Protein AF-A0A955RME9-F1 (afdb_monomer_lite)

Foldseek 3Di:
DDDVVVVCVVVVVVVVVVVVVCCCVVPVVVVVVVVVVPPDPDDDDDDDVPVVVVVVLVVLLVVLVVQLVVLVVVLVVLLVVLVVLLCVLVVVVVVCVVPPDPVVLLCSLVSLLVNLVVLLVSLVSLLVSLVSNLVSLLSNQVSVVVVCVVPVVCVVVDDDHNVPRDQSLDPPDPSLVSNLVSLVSSLVSQLVSCVSVVNDNVVSVVVSVVSSCVSNVCSNVSSVPSD

Structure (mmCIF, N/CA/C/O backbone):
data_AF-A0A955RME9-F1
#
_entry.id   AF-A0A955RME9-F1
#
loop_
_atom_site.group_PDB
_atom_site.id
_atom_site.type_symbol
_atom_site.label_atom_id
_atom_site.label_alt_id
_atom_site.label_comp_id
_atom_site.label_asym_id
_atom_site.label_entity_id
_atom_site.label_seq_id
_atom_site.pdbx_PDB_ins_code
_atom_site.Cartn_x
_atom_site.Cartn_y
_atom_site.Cartn_z
_atom_site.occupancy
_atom_site.B_iso_or_equiv
_atom_site.auth_seq_id
_atom_site.auth_comp_id
_atom_site.auth_asym_id
_atom_site.auth_atom_id
_atom_site.pdbx_PDB_model_num
ATOM 1 N N . MET A 1 1 ? 34.235 -2.262 -26.967 1.00 49.50 1 MET A N 1
ATOM 2 C CA . MET A 1 1 ? 35.044 -2.681 -25.803 1.00 49.50 1 MET A CA 1
ATOM 3 C C . MET A 1 1 ? 34.608 -1.783 -24.658 1.00 49.50 1 MET A C 1
ATOM 5 O O . MET A 1 1 ? 34.748 -0.577 -24.800 1.00 49.50 1 MET A O 1
ATOM 9 N N . ILE A 1 2 ? 33.901 -2.319 -23.658 1.00 42.47 2 ILE A N 1
ATOM 10 C CA . ILE A 1 2 ? 33.306 -1.502 -22.587 1.00 42.47 2 ILE A CA 1
ATOM 11 C C . ILE A 1 2 ? 34.435 -0.979 -21.702 1.00 42.47 2 ILE A C 1
ATOM 13 O O . ILE A 1 2 ? 35.266 -1.774 -21.262 1.00 42.47 2 ILE A O 1
ATOM 17 N N . ASP A 1 3 ? 34.468 0.334 -21.471 1.00 56.72 3 ASP A N 1
ATOM 18 C CA . ASP A 1 3 ? 35.437 0.926 -20.558 1.00 56.72 3 ASP A CA 1
ATOM 19 C C . ASP A 1 3 ? 35.054 0.544 -19.124 1.00 56.72 3 ASP A C 1
ATOM 21 O O . ASP A 1 3 ? 33.931 0.767 -18.657 1.00 56.72 3 ASP A O 1
ATOM 25 N N . ILE A 1 4 ? 35.981 -0.129 -18.452 1.00 71.25 4 ILE A N 1
ATOM 26 C CA . ILE A 1 4 ? 35.770 -0.771 -17.149 1.00 71.25 4 ILE A CA 1
ATOM 27 C C . ILE A 1 4 ? 35.325 0.265 -16.105 1.00 71.25 4 ILE A C 1
ATOM 29 O O . ILE A 1 4 ? 34.512 -0.028 -15.229 1.00 71.25 4 ILE A O 1
ATOM 33 N N . THR A 1 5 ? 35.780 1.506 -16.252 1.00 62.84 5 THR A N 1
ATOM 34 C CA . THR A 1 5 ? 35.399 2.683 -15.460 1.00 62.84 5 THR A CA 1
ATOM 35 C C . THR A 1 5 ? 33.893 2.937 -15.427 1.00 62.84 5 THR A C 1
ATOM 37 O O . THR A 1 5 ? 33.357 3.238 -14.361 1.00 62.84 5 THR A O 1
ATOM 40 N N . THR A 1 6 ? 33.171 2.775 -16.537 1.00 49.78 6 THR A N 1
ATOM 41 C CA . THR A 1 6 ? 31.726 3.067 -16.587 1.00 49.78 6 THR A CA 1
ATOM 42 C C . THR A 1 6 ? 30.902 2.000 -15.862 1.00 49.78 6 THR A C 1
ATOM 44 O O . THR A 1 6 ? 29.968 2.330 -15.130 1.00 49.78 6 THR A O 1
ATOM 47 N N . ILE A 1 7 ? 31.292 0.725 -15.985 1.00 58.25 7 ILE A N 1
ATOM 48 C CA . ILE A 1 7 ? 30.684 -0.383 -15.227 1.00 58.25 7 ILE A CA 1
ATOM 49 C C . ILE A 1 7 ? 30.915 -0.181 -13.722 1.00 58.25 7 ILE A C 1
ATOM 51 O O . ILE A 1 7 ? 29.996 -0.362 -12.922 1.00 58.25 7 ILE A O 1
ATOM 55 N N . VAL A 1 8 ? 32.119 0.249 -13.335 1.00 66.56 8 VAL A N 1
ATOM 56 C CA . VAL A 1 8 ? 32.482 0.485 -11.929 1.00 66.56 8 VAL A CA 1
ATOM 57 C C . VAL A 1 8 ? 31.667 1.624 -11.310 1.00 66.56 8 VAL A C 1
ATOM 59 O O . VAL A 1 8 ? 31.240 1.500 -10.164 1.00 66.56 8 VAL A O 1
ATOM 62 N N . ILE A 1 9 ? 31.380 2.700 -12.050 1.00 62.78 9 ILE A N 1
ATOM 63 C CA . ILE A 1 9 ? 30.583 3.828 -11.534 1.00 62.78 9 ILE A CA 1
ATOM 64 C C . ILE A 1 9 ? 29.122 3.416 -11.311 1.00 62.78 9 ILE A C 1
ATOM 66 O O . ILE A 1 9 ? 28.570 3.686 -10.245 1.00 62.78 9 ILE A O 1
ATOM 70 N N . VAL A 1 10 ? 28.500 2.719 -12.268 1.00 59.44 10 VAL A N 1
ATOM 71 C CA . VAL A 1 10 ? 27.094 2.292 -12.143 1.00 59.44 10 VAL A CA 1
ATOM 72 C C . VAL A 1 10 ? 26.930 1.259 -11.026 1.00 59.44 10 VAL A C 1
ATOM 74 O O . VAL A 1 10 ? 26.049 1.408 -10.176 1.00 59.44 10 VAL A O 1
ATOM 77 N N . LEU A 1 11 ? 27.818 0.261 -10.952 1.00 59.88 11 LEU A N 1
ATOM 78 C CA . LEU A 1 11 ? 27.824 -0.697 -9.843 1.00 59.88 11 LEU A CA 1
ATOM 79 C C . LEU A 1 11 ? 28.123 -0.012 -8.503 1.00 59.88 11 LEU A C 1
ATOM 81 O O . LEU A 1 11 ? 27.529 -0.379 -7.492 1.00 59.88 11 LEU A O 1
ATOM 85 N N . GLY A 1 12 ? 28.973 1.019 -8.490 1.00 65.12 12 GLY A N 1
ATOM 86 C CA . GLY A 1 12 ? 29.270 1.824 -7.306 1.00 65.12 12 GLY A CA 1
ATOM 87 C C . GLY A 1 12 ? 28.054 2.591 -6.779 1.00 65.12 12 GLY A C 1
ATOM 88 O O . GLY A 1 12 ? 27.797 2.583 -5.574 1.00 65.12 12 GLY A O 1
ATOM 89 N N . VAL A 1 13 ? 27.250 3.195 -7.656 1.00 62.91 13 VAL A N 1
ATOM 90 C CA . VAL A 1 13 ? 26.025 3.916 -7.259 1.00 62.91 13 VAL A CA 1
ATOM 91 C C . VAL A 1 13 ? 24.949 2.952 -6.743 1.00 62.91 13 VAL A C 1
ATOM 93 O O . VAL A 1 13 ? 24.311 3.224 -5.722 1.00 62.91 13 VAL A O 1
ATOM 96 N N . PHE A 1 14 ? 24.787 1.783 -7.372 1.00 60.00 14 PHE A N 1
ATOM 97 C CA . PHE A 1 14 ? 23.851 0.759 -6.889 1.00 60.00 14 PHE A CA 1
ATOM 98 C C . PHE A 1 14 ? 24.301 0.125 -5.564 1.00 60.00 14 PHE A C 1
ATOM 100 O O . PHE A 1 14 ? 23.486 -0.040 -4.652 1.00 60.00 14 PHE A O 1
ATOM 107 N N . ALA A 1 15 ? 25.595 -0.171 -5.413 1.00 64.94 15 ALA A N 1
ATOM 108 C CA . ALA A 1 15 ? 26.150 -0.731 -4.183 1.00 64.94 15 ALA A CA 1
ATOM 109 C C . ALA A 1 15 ? 26.060 0.255 -3.010 1.00 64.94 15 ALA A C 1
ATOM 111 O O . ALA A 1 15 ? 25.678 -0.139 -1.909 1.00 64.94 15 ALA A O 1
ATOM 112 N N . THR A 1 16 ? 26.346 1.540 -3.238 1.00 68.12 16 THR A N 1
ATOM 113 C CA . THR A 1 16 ? 26.245 2.576 -2.194 1.00 68.12 16 THR A CA 1
ATOM 114 C C . THR A 1 16 ? 24.796 2.823 -1.780 1.00 68.12 16 THR A C 1
ATOM 116 O O . THR A 1 16 ? 24.510 2.875 -0.585 1.00 68.12 16 THR A O 1
ATOM 119 N N . SER A 1 17 ? 23.858 2.854 -2.731 1.00 60.59 17 SER A N 1
ATOM 120 C CA . SER A 1 17 ? 22.422 2.991 -2.440 1.00 60.59 17 SER A CA 1
ATOM 121 C C . SER A 1 17 ? 21.881 1.791 -1.648 1.00 60.59 17 SER A C 1
ATOM 123 O O . SER A 1 17 ? 21.191 1.966 -0.643 1.00 60.59 17 SER A O 1
ATOM 125 N N . SER A 1 18 ? 22.258 0.565 -2.032 1.00 68.00 18 SER A N 1
ATOM 126 C CA . SER A 1 18 ? 21.871 -0.656 -1.313 1.00 68.00 18 SER A CA 1
ATOM 127 C C . SER A 1 18 ? 22.507 -0.746 0.079 1.00 68.00 18 SER A C 1
ATOM 129 O O . SER A 1 18 ? 21.859 -1.208 1.019 1.00 68.00 18 SER A O 1
ATOM 131 N N . ALA A 1 19 ? 23.755 -0.296 0.238 1.00 71.31 19 ALA A N 1
ATOM 132 C CA . ALA A 1 19 ? 24.446 -0.280 1.525 1.00 71.31 19 ALA A CA 1
ATOM 133 C C . ALA A 1 19 ? 23.830 0.739 2.494 1.00 71.31 19 ALA A C 1
ATOM 135 O O . ALA A 1 19 ? 23.681 0.432 3.674 1.00 71.31 19 ALA A O 1
ATOM 136 N N . ILE A 1 20 ? 23.413 1.912 2.002 1.00 73.81 20 ILE A N 1
ATOM 137 C CA . ILE A 1 20 ? 22.725 2.932 2.808 1.00 73.81 20 ILE A CA 1
ATOM 138 C C . ILE A 1 20 ? 21.362 2.412 3.277 1.00 73.81 20 ILE A C 1
ATOM 140 O O . ILE A 1 20 ? 21.044 2.519 4.460 1.00 73.81 20 ILE A O 1
ATOM 144 N N . ILE A 1 21 ? 20.585 1.782 2.389 1.00 71.62 21 ILE A N 1
ATOM 145 C CA . ILE A 1 21 ? 19.284 1.192 2.744 1.00 71.62 21 ILE A CA 1
ATOM 146 C C . ILE A 1 21 ? 19.461 0.063 3.770 1.00 71.62 21 ILE A C 1
ATOM 148 O O . ILE A 1 21 ? 18.762 0.039 4.784 1.00 71.62 21 ILE A O 1
ATOM 152 N N . TYR A 1 22 ? 20.435 -0.831 3.562 1.00 82.12 22 TYR A N 1
ATOM 153 C CA . TYR A 1 22 ? 20.760 -1.890 4.522 1.00 82.12 22 TYR A CA 1
ATOM 154 C C . TYR A 1 22 ? 21.220 -1.324 5.870 1.00 82.12 22 TYR A C 1
ATOM 156 O O . TYR A 1 22 ? 20.811 -1.823 6.916 1.00 82.12 22 TYR A O 1
ATOM 164 N N . PHE A 1 23 ? 22.033 -0.264 5.866 1.00 85.00 23 PHE A N 1
ATOM 165 C CA . PHE A 1 23 ? 22.517 0.386 7.081 1.00 85.00 23 PHE A CA 1
ATOM 166 C C . PHE A 1 23 ? 21.376 1.028 7.878 1.00 85.00 23 PHE A C 1
ATOM 168 O O . PHE A 1 23 ? 21.270 0.806 9.085 1.00 85.00 23 PHE A O 1
ATOM 175 N N . ILE A 1 24 ? 20.483 1.761 7.205 1.00 73.44 24 ILE A N 1
ATOM 176 C CA . ILE A 1 24 ? 19.302 2.367 7.834 1.00 73.44 24 ILE A CA 1
ATOM 177 C C . ILE A 1 24 ? 18.407 1.277 8.433 1.00 73.44 24 ILE A C 1
ATOM 179 O O . ILE A 1 24 ? 18.027 1.365 9.602 1.00 73.44 24 ILE A O 1
ATOM 183 N N . TRP A 1 25 ? 18.124 0.218 7.671 1.00 77.88 25 TRP A N 1
ATOM 184 C CA . TRP A 1 25 ? 17.245 -0.861 8.118 1.00 77.88 25 TRP A CA 1
ATOM 185 C C . TRP A 1 25 ? 17.842 -1.676 9.272 1.00 77.88 25 TRP A C 1
ATOM 187 O O . TRP A 1 25 ? 17.154 -1.957 10.249 1.00 77.88 25 TRP A O 1
ATOM 197 N N . LYS A 1 26 ? 19.135 -2.014 9.202 1.00 81.88 26 LYS A N 1
ATOM 198 C CA . LYS A 1 26 ? 19.806 -2.855 10.203 1.00 81.88 26 LYS A CA 1
ATOM 199 C C . LYS A 1 26 ? 20.180 -2.113 11.483 1.00 81.88 26 LYS A C 1
ATOM 201 O O . LYS A 1 26 ? 20.169 -2.727 12.545 1.00 81.88 26 LYS A O 1
ATOM 206 N N . TYR A 1 27 ? 20.549 -0.835 11.402 1.00 81.25 27 TYR A N 1
ATOM 207 C CA . TYR A 1 27 ? 21.122 -0.118 12.549 1.00 81.25 27 TYR A CA 1
ATOM 208 C C . TYR A 1 27 ? 20.239 1.011 13.076 1.00 81.25 27 TYR A C 1
ATOM 210 O O . TYR A 1 27 ? 20.230 1.246 14.285 1.00 81.25 27 TYR A O 1
ATOM 218 N N . LEU A 1 28 ? 19.490 1.705 12.215 1.00 72.94 28 LEU A N 1
ATOM 219 C CA . LEU A 1 28 ? 18.692 2.857 12.640 1.00 72.94 28 LEU A CA 1
ATOM 220 C C . LEU A 1 28 ? 17.323 2.426 13.186 1.00 72.94 28 LEU A C 1
ATOM 222 O O . LEU A 1 28 ? 16.931 2.871 14.263 1.00 72.94 28 LEU A O 1
ATOM 226 N N . ILE A 1 29 ? 16.631 1.515 12.491 1.00 71.44 29 ILE A N 1
ATOM 227 C CA . ILE A 1 29 ? 15.281 1.061 12.872 1.00 71.44 29 ILE A CA 1
ATOM 228 C C . ILE A 1 29 ? 15.260 0.337 14.233 1.00 71.44 29 ILE A C 1
ATOM 230 O O . ILE A 1 29 ? 14.461 0.735 15.082 1.00 71.44 29 ILE A O 1
ATOM 234 N N . PRO A 1 30 ? 16.146 -0.637 14.529 1.00 76.25 30 PRO A N 1
ATOM 235 C CA . PRO A 1 30 ? 16.110 -1.332 15.819 1.00 76.25 30 PRO A CA 1
ATOM 236 C C . PRO A 1 30 ? 16.448 -0.406 16.990 1.00 76.25 30 PRO A C 1
ATOM 238 O O . PRO A 1 30 ? 15.905 -0.550 18.083 1.00 76.25 30 PRO A O 1
ATOM 241 N N . LYS A 1 31 ? 17.311 0.593 16.760 1.00 73.81 31 LYS A N 1
ATOM 242 C CA . LYS A 1 31 ? 17.672 1.587 17.775 1.00 73.81 31 LYS A CA 1
ATOM 243 C C . LYS A 1 31 ? 16.496 2.517 18.087 1.00 73.81 31 LYS A C 1
ATOM 245 O O . LYS A 1 31 ? 16.248 2.794 19.257 1.00 73.81 31 LYS A O 1
ATOM 250 N N . LEU A 1 32 ? 15.729 2.925 17.074 1.00 66.81 32 LEU A N 1
ATOM 251 C CA . LEU A 1 32 ? 14.488 3.688 17.259 1.00 66.81 32 LEU A CA 1
ATOM 252 C C . LEU A 1 32 ? 13.400 2.863 17.971 1.00 66.81 32 LEU A C 1
ATOM 254 O O . LEU A 1 32 ? 12.719 3.391 18.850 1.00 66.81 32 LEU A O 1
ATOM 258 N N . GLN A 1 33 ? 13.291 1.565 17.666 1.00 65.44 33 GLN A N 1
ATOM 259 C CA . GLN A 1 33 ? 12.377 0.641 18.353 1.00 65.44 33 GLN A CA 1
ATOM 260 C C . GLN A 1 33 ? 12.764 0.419 19.825 1.00 65.44 33 GLN A C 1
ATOM 262 O O . GLN A 1 33 ? 11.902 0.417 20.698 1.00 65.44 33 GLN A O 1
ATOM 267 N N . SER A 1 34 ? 14.061 0.322 20.134 1.00 66.00 34 SER A N 1
ATOM 268 C CA . SER A 1 34 ? 14.528 0.180 21.523 1.00 66.00 34 SER A CA 1
ATOM 269 C C . SER A 1 34 ? 14.289 1.427 22.387 1.00 66.00 34 SER A C 1
ATOM 271 O O . SER A 1 34 ? 14.107 1.315 23.597 1.00 66.00 34 SER A O 1
ATOM 273 N N . LEU A 1 35 ? 14.252 2.617 21.770 1.00 60.75 35 LEU A N 1
ATOM 274 C CA . LEU A 1 35 ? 13.937 3.880 22.449 1.00 60.75 35 LEU A CA 1
ATOM 275 C C . LEU A 1 35 ? 12.435 4.042 22.716 1.00 60.75 35 LEU A C 1
ATOM 277 O O . LEU A 1 35 ? 12.053 4.760 23.634 1.00 60.75 35 LEU A O 1
ATOM 281 N N . THR A 1 36 ? 11.586 3.370 21.935 1.00 54.56 36 THR A N 1
ATOM 282 C CA . THR A 1 36 ? 10.129 3.350 22.138 1.00 54.56 36 THR A CA 1
ATOM 283 C C . THR A 1 36 ? 9.692 2.248 23.104 1.00 54.56 36 THR A C 1
ATOM 285 O O . THR A 1 36 ? 8.724 2.442 23.830 1.00 54.56 36 THR A O 1
ATOM 288 N N . SER A 1 37 ? 10.431 1.136 23.205 1.00 49.06 37 SER A N 1
ATOM 289 C CA . SER A 1 37 ? 10.122 0.042 24.139 1.00 49.06 37 SER A CA 1
ATOM 290 C C . SER A 1 37 ? 10.616 0.262 25.576 1.00 49.06 37 SER A C 1
ATOM 292 O O . SER A 1 37 ? 10.275 -0.521 26.459 1.00 49.06 37 SER A O 1
ATOM 294 N N . SER A 1 38 ? 11.421 1.297 25.854 1.00 44.53 38 SER A N 1
ATOM 295 C CA . SER A 1 38 ? 11.942 1.555 27.210 1.00 44.53 38 SER A CA 1
ATOM 296 C C . SER A 1 38 ? 10.951 2.278 28.141 1.00 44.53 38 SER A C 1
ATOM 298 O O . SER A 1 38 ? 11.337 2.685 29.236 1.00 44.53 38 SER A O 1
ATOM 300 N N . SER A 1 39 ? 9.694 2.471 27.728 1.00 48.94 39 SER A N 1
ATOM 301 C CA . SER A 1 39 ? 8.654 3.159 28.510 1.00 48.94 39 SER A CA 1
ATOM 302 C C . SER A 1 39 ? 7.643 2.220 29.185 1.00 48.94 39 SER A C 1
ATOM 304 O O . SER A 1 39 ? 6.732 2.695 29.858 1.00 48.94 39 SER A O 1
ATOM 306 N N . THR A 1 40 ? 7.791 0.897 29.061 1.00 46.69 40 THR A N 1
ATOM 307 C CA . THR A 1 40 ? 6.806 -0.077 29.572 1.00 46.69 40 THR A CA 1
ATOM 308 C C . THR A 1 40 ? 7.440 -1.153 30.452 1.00 46.69 40 THR A C 1
ATOM 310 O O . THR A 1 40 ? 7.310 -2.347 30.213 1.00 46.69 40 THR A O 1
ATOM 313 N N . GLU A 1 41 ? 8.092 -0.745 31.542 1.00 43.56 41 GLU A N 1
ATOM 314 C CA . GLU A 1 41 ? 8.354 -1.651 32.668 1.00 43.56 41 GLU A CA 1
ATOM 315 C C . GLU A 1 41 ? 7.356 -1.355 33.803 1.00 43.56 41 GLU A C 1
ATOM 317 O O . GLU A 1 41 ? 7.639 -0.653 34.774 1.00 43.56 41 GLU A O 1
ATOM 322 N N . VAL A 1 42 ? 6.126 -1.859 33.654 1.00 54.12 42 VAL A N 1
ATOM 323 C CA . VAL A 1 42 ? 5.079 -1.751 34.681 1.00 54.12 42 VAL A CA 1
ATOM 324 C C . VAL A 1 42 ? 5.235 -2.908 35.673 1.00 54.12 42 VAL A C 1
ATOM 326 O O . VAL A 1 42 ? 4.887 -4.058 35.405 1.00 54.12 42 VAL A O 1
ATOM 329 N N . LYS A 1 43 ? 5.776 -2.591 36.856 1.00 47.94 43 LYS A N 1
ATOM 330 C CA . LYS A 1 43 ? 5.854 -3.492 38.016 1.00 47.94 43 LYS A CA 1
ATOM 331 C C . LYS A 1 43 ? 4.454 -3.917 38.460 1.00 47.94 43 LYS A C 1
ATOM 333 O O . LYS A 1 43 ? 3.699 -3.137 39.033 1.00 47.94 43 LYS A O 1
ATOM 338 N N . THR A 1 44 ? 4.149 -5.196 38.272 1.00 59.09 44 THR A N 1
ATOM 339 C CA . THR A 1 44 ? 2.890 -5.806 38.707 1.00 59.09 44 THR A CA 1
ATOM 340 C C . THR A 1 44 ? 2.907 -6.028 40.224 1.00 59.09 44 THR A C 1
ATOM 342 O O . THR A 1 44 ? 3.590 -6.927 40.719 1.00 59.09 44 THR A O 1
ATOM 345 N N . LYS A 1 45 ? 2.132 -5.238 40.983 1.00 45.75 45 LYS A N 1
ATOM 346 C CA . LYS A 1 45 ? 1.797 -5.532 42.387 1.00 45.75 45 LYS A CA 1
ATOM 347 C C . LYS A 1 45 ? 0.280 -5.493 42.578 1.00 45.75 45 LYS A C 1
ATOM 349 O O . LYS A 1 45 ? -0.368 -4.461 42.486 1.00 45.75 45 LYS A O 1
ATOM 354 N N . ARG A 1 46 ? -0.259 -6.685 42.820 1.00 53.91 46 ARG A N 1
ATOM 355 C CA . ARG A 1 46 ? -1.666 -7.070 42.961 1.00 53.91 46 ARG A CA 1
ATOM 356 C C . ARG A 1 46 ? -2.353 -6.358 44.146 1.00 53.91 46 ARG A C 1
ATOM 358 O O . ARG A 1 46 ? -2.295 -6.884 45.251 1.00 53.91 46 ARG A O 1
ATOM 365 N N . ILE A 1 47 ? -3.015 -5.212 43.926 1.00 47.56 47 ILE A N 1
ATOM 366 C CA . ILE A 1 47 ? -4.053 -4.620 44.807 1.00 47.56 47 ILE A CA 1
ATOM 367 C C . ILE A 1 47 ? -5.072 -3.851 43.923 1.00 47.56 47 ILE A C 1
ATOM 369 O O . ILE A 1 47 ? -4.642 -3.053 43.100 1.00 47.56 47 ILE A O 1
ATOM 373 N N . LYS A 1 48 ? -6.395 -4.030 44.153 1.00 48.50 48 LYS A N 1
ATOM 374 C CA . LYS A 1 48 ? -7.536 -3.162 43.713 1.00 48.50 48 LYS A CA 1
ATOM 375 C C . LYS A 1 48 ? -8.317 -3.517 42.412 1.00 48.50 48 LYS A C 1
ATOM 377 O O . LYS A 1 48 ? -8.528 -2.690 41.534 1.00 48.50 48 LYS A O 1
ATOM 382 N N . ASN A 1 49 ? -8.880 -4.728 42.368 1.00 56.19 49 ASN A N 1
ATOM 383 C CA . ASN A 1 49 ? -9.558 -5.399 41.233 1.00 56.19 49 ASN A CA 1
ATOM 384 C C . ASN A 1 49 ? -10.607 -4.640 40.362 1.00 56.19 49 ASN A C 1
ATOM 386 O O . ASN A 1 49 ? -10.883 -5.099 39.257 1.00 56.19 49 ASN A O 1
ATOM 390 N N . ILE A 1 50 ? -11.213 -3.524 40.786 1.00 55.75 50 ILE A N 1
ATOM 391 C CA . ILE A 1 50 ? -12.205 -2.783 39.960 1.00 55.75 50 ILE A CA 1
ATOM 392 C C . ILE A 1 50 ? -11.559 -1.593 39.230 1.00 55.75 50 ILE A C 1
ATOM 394 O O . ILE A 1 50 ? -11.870 -1.348 38.066 1.00 55.75 50 ILE A O 1
ATOM 398 N N . ASP A 1 51 ? -10.612 -0.918 39.885 1.00 62.72 51 ASP A N 1
ATOM 399 C CA . ASP A 1 51 ? -9.816 0.183 39.319 1.00 62.72 51 ASP A CA 1
ATOM 400 C C . ASP A 1 51 ? -8.918 -0.350 38.191 1.00 62.72 51 ASP A C 1
ATOM 402 O O . ASP A 1 51 ? -8.896 0.178 37.084 1.00 62.72 51 ASP A O 1
ATOM 406 N N . THR A 1 52 ? -8.315 -1.522 38.424 1.00 74.25 52 THR A N 1
ATOM 407 C CA . THR A 1 52 ? -7.442 -2.204 37.459 1.00 74.25 52 THR A CA 1
ATOM 408 C C . THR A 1 52 ? -8.165 -2.596 36.171 1.00 74.25 52 THR A C 1
ATOM 410 O O . THR A 1 52 ? -7.561 -2.579 35.108 1.00 74.25 52 THR A O 1
ATOM 413 N N . SER A 1 53 ? -9.455 -2.947 36.235 1.00 83.62 53 SER A N 1
ATOM 414 C CA . SER A 1 53 ? -10.209 -3.342 35.035 1.00 83.62 53 SER A CA 1
ATOM 415 C C . SER A 1 53 ? -10.504 -2.140 34.133 1.00 83.62 53 SER A C 1
ATOM 417 O O . SER A 1 53 ? -10.402 -2.241 32.914 1.00 83.62 53 SER A O 1
ATOM 419 N N . ILE A 1 54 ? -10.852 -0.991 34.724 1.00 88.25 54 ILE A N 1
ATOM 420 C CA . ILE A 1 54 ? -11.072 0.258 33.977 1.00 88.25 54 ILE A CA 1
ATOM 421 C C . ILE A 1 54 ? -9.742 0.784 33.436 1.00 88.25 54 ILE A C 1
ATOM 423 O O . ILE A 1 54 ? -9.671 1.205 32.284 1.00 88.25 54 ILE A O 1
ATOM 427 N N . GLU A 1 55 ? -8.687 0.720 34.246 1.00 89.44 55 GLU A N 1
ATOM 428 C CA . GLU A 1 55 ? -7.333 1.081 33.838 1.00 89.44 55 GLU A CA 1
ATOM 429 C C . GLU A 1 55 ? -6.838 0.204 32.681 1.00 89.44 55 GLU A C 1
ATOM 431 O O . GLU A 1 55 ? -6.338 0.735 31.693 1.00 89.44 55 GLU A O 1
ATOM 436 N N . LEU A 1 56 ? -7.070 -1.112 32.734 1.00 90.88 56 LEU A N 1
ATOM 437 C CA . LEU A 1 56 ? -6.743 -2.035 31.647 1.00 90.88 56 LEU A CA 1
ATOM 438 C C . LEU A 1 56 ? -7.491 -1.684 30.355 1.00 90.88 56 LEU A C 1
ATOM 440 O O . LEU A 1 56 ? -6.870 -1.605 29.301 1.00 90.88 56 LEU A O 1
ATOM 444 N N . LEU A 1 57 ? -8.801 -1.422 30.425 1.00 94.06 57 LEU A N 1
ATOM 445 C CA . LEU A 1 57 ? -9.580 -1.008 29.250 1.00 94.06 57 LEU A CA 1
ATOM 446 C C . LEU A 1 57 ? -9.105 0.334 28.684 1.00 94.06 57 LEU A C 1
ATOM 448 O O . LEU A 1 57 ? -9.128 0.534 27.473 1.00 94.06 57 LEU A O 1
ATOM 452 N N . LYS A 1 58 ? -8.663 1.257 29.542 1.00 93.94 58 LYS A N 1
ATOM 453 C CA . LYS A 1 58 ? -8.075 2.527 29.109 1.00 93.94 58 LYS A CA 1
ATOM 454 C C . LYS A 1 58 ? -6.734 2.311 28.402 1.00 93.94 58 LYS A C 1
ATOM 456 O O . LYS A 1 58 ? -6.504 2.931 27.369 1.00 93.94 58 LYS A O 1
ATOM 461 N N . LEU A 1 59 ? -5.875 1.442 28.934 1.00 93.81 59 LEU A N 1
ATOM 462 C CA . LEU A 1 59 ? -4.602 1.083 28.303 1.00 93.81 59 LEU A CA 1
ATOM 463 C C . LEU A 1 59 ? -4.823 0.407 26.946 1.00 93.81 59 LEU A C 1
ATOM 465 O O . LEU A 1 59 ? -4.183 0.791 25.973 1.00 93.81 59 LEU A O 1
ATOM 469 N N . GLU A 1 60 ? -5.774 -0.524 26.861 1.00 95.31 60 GLU A N 1
ATOM 470 C CA . GLU A 1 60 ? -6.144 -1.181 25.602 1.00 95.31 60 GLU A CA 1
ATOM 471 C C . GLU A 1 60 ? -6.689 -0.175 24.578 1.00 95.31 60 GLU A C 1
ATOM 473 O O . GLU A 1 60 ? -6.344 -0.218 23.398 1.00 95.31 60 GLU A O 1
ATOM 478 N N . PHE A 1 61 ? -7.505 0.784 25.030 1.00 96.25 61 PHE A N 1
ATOM 479 C CA . PHE A 1 61 ? -8.012 1.853 24.174 1.00 96.25 61 PHE A CA 1
ATOM 480 C C . PHE A 1 61 ? -6.882 2.727 23.615 1.00 96.25 61 PHE A C 1
ATOM 482 O O . PHE A 1 61 ? -6.877 3.024 22.420 1.00 96.25 61 PHE A O 1
ATOM 489 N N . GLU A 1 62 ? -5.927 3.137 24.455 1.00 95.25 62 GLU A N 1
ATOM 490 C CA . GLU A 1 62 ? -4.771 3.920 24.003 1.00 95.25 62 GLU A CA 1
ATOM 491 C C . GLU A 1 62 ? -3.871 3.109 23.062 1.00 95.25 62 GLU A C 1
ATOM 493 O O . GLU A 1 62 ? -3.475 3.626 22.019 1.00 95.25 62 GLU A O 1
ATOM 498 N N . TYR A 1 63 ? -3.644 1.822 23.341 1.00 96.31 63 TYR A N 1
ATOM 499 C CA . TYR A 1 63 ? -2.894 0.935 22.448 1.00 96.31 63 TYR A CA 1
ATOM 500 C C . TYR A 1 63 ? -3.554 0.803 21.065 1.00 96.31 63 TYR A C 1
ATOM 502 O O . TYR A 1 63 ? -2.895 0.960 20.030 1.00 96.31 63 TYR A O 1
ATOM 510 N N . ALA A 1 64 ? -4.871 0.575 21.020 1.00 96.06 64 ALA A N 1
ATOM 511 C CA . ALA A 1 64 ? -5.621 0.505 19.768 1.00 96.06 64 ALA A CA 1
ATOM 512 C C . ALA A 1 64 ? -5.594 1.850 19.017 1.00 96.06 64 ALA A C 1
ATOM 514 O O . ALA A 1 64 ? -5.423 1.896 17.796 1.00 96.06 64 ALA A O 1
ATOM 515 N N . LYS A 1 65 ? -5.703 2.969 19.738 1.00 96.75 65 LYS A N 1
ATOM 516 C CA . LYS A 1 65 ? -5.596 4.312 19.160 1.00 96.75 65 LYS A CA 1
ATOM 517 C C . LYS A 1 65 ? -4.226 4.549 18.527 1.00 96.75 65 LYS A C 1
ATOM 519 O O . LYS A 1 65 ? -4.180 4.952 17.363 1.00 96.75 65 LYS A O 1
ATOM 524 N N . GLU A 1 66 ? -3.137 4.277 19.241 1.00 96.62 66 GLU A N 1
ATOM 525 C CA . GLU A 1 66 ? -1.771 4.408 18.718 1.00 96.62 66 GLU A CA 1
ATOM 526 C C . GLU A 1 66 ? -1.546 3.515 17.496 1.00 96.62 66 GLU A C 1
ATOM 528 O O . GLU A 1 66 ? -1.091 4.005 16.461 1.00 96.62 66 GLU A O 1
ATOM 533 N N . SER A 1 67 ? -1.981 2.255 17.560 1.00 95.81 67 SER A N 1
ATOM 534 C CA . SER A 1 67 ? -1.905 1.310 16.437 1.00 95.81 67 SER A CA 1
ATOM 535 C C . SER A 1 67 ? -2.649 1.827 15.201 1.00 95.81 67 SER A C 1
ATOM 537 O O . SER A 1 67 ? -2.142 1.754 14.079 1.00 95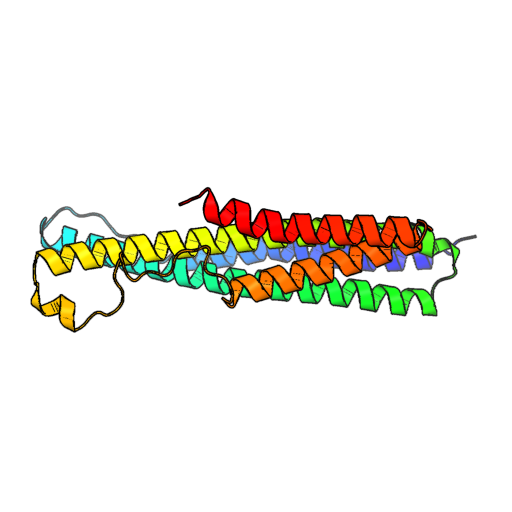.81 67 SER A O 1
ATOM 539 N N . SER A 1 68 ? -3.827 2.435 15.389 1.00 95.31 68 SER A N 1
ATOM 540 C CA . SER A 1 68 ? -4.588 3.031 14.285 1.00 95.31 68 SER A CA 1
ATOM 541 C C . SER A 1 68 ? -3.872 4.240 13.659 1.00 95.31 68 SER A C 1
ATOM 543 O O . SER A 1 68 ? -3.886 4.409 12.436 1.00 95.31 68 SER A O 1
ATOM 545 N N . ILE A 1 69 ? -3.215 5.073 14.475 1.00 95.31 69 ILE A N 1
ATOM 546 C CA . ILE A 1 69 ? -2.437 6.227 14.005 1.00 95.31 69 ILE A CA 1
ATOM 547 C C . ILE A 1 69 ? -1.205 5.747 13.237 1.00 95.31 69 ILE A C 1
ATOM 549 O O . ILE A 1 69 ? -0.938 6.247 12.142 1.00 95.31 69 ILE A O 1
ATOM 553 N N . GLN A 1 70 ? -0.498 4.749 13.766 1.00 95.44 70 GLN A N 1
ATOM 554 C CA . GLN A 1 70 ? 0.674 4.166 13.126 1.00 95.44 70 GLN A CA 1
ATOM 555 C C . GLN A 1 70 ? 0.318 3.549 11.768 1.00 95.44 70 GLN A C 1
ATOM 557 O O . GLN A 1 70 ? 0.934 3.898 10.764 1.00 95.44 70 GLN A O 1
ATOM 562 N N . ALA A 1 71 ? -0.748 2.745 11.687 1.00 93.62 71 ALA A N 1
ATOM 563 C CA . ALA A 1 71 ? -1.202 2.161 10.421 1.00 93.62 71 ALA A CA 1
ATOM 564 C C . ALA A 1 71 ? -1.534 3.231 9.357 1.00 93.62 71 ALA A C 1
ATOM 566 O O . ALA A 1 71 ? -1.297 3.045 8.159 1.00 93.62 71 ALA A O 1
ATOM 567 N N . GLN A 1 72 ? -2.069 4.379 9.786 1.00 92.81 72 GLN A N 1
ATOM 568 C CA . GLN A 1 72 ? -2.345 5.514 8.907 1.00 92.81 72 GLN A CA 1
ATOM 569 C C . GLN A 1 72 ? -1.057 6.199 8.418 1.00 92.81 72 GLN A C 1
ATOM 571 O O . GLN A 1 72 ? -0.967 6.546 7.236 1.00 92.81 72 GLN A O 1
ATOM 576 N N . GLN A 1 73 ? -0.086 6.414 9.310 1.00 95.06 73 GLN A N 1
ATOM 577 C CA . GLN A 1 73 ? 1.210 7.014 8.983 1.00 95.06 73 GLN A CA 1
ATOM 578 C C . GLN A 1 73 ? 2.020 6.108 8.050 1.00 95.06 73 GLN A C 1
ATOM 580 O O . GLN A 1 73 ? 2.502 6.575 7.017 1.00 95.06 73 GLN A O 1
ATOM 585 N N . ASP A 1 74 ? 2.075 4.808 8.340 1.00 95.69 74 ASP A N 1
ATOM 586 C CA . ASP A 1 74 ? 2.755 3.809 7.513 1.00 95.69 74 ASP A CA 1
ATOM 587 C C . ASP A 1 74 ? 2.195 3.790 6.089 1.00 95.69 74 ASP A C 1
ATOM 589 O O . ASP A 1 74 ? 2.952 3.719 5.120 1.00 95.69 74 ASP A O 1
ATOM 593 N N . ARG A 1 75 ? 0.877 3.969 5.924 1.00 92.88 75 ARG A N 1
ATOM 594 C CA . ARG A 1 75 ? 0.264 4.049 4.591 1.00 92.88 75 ARG A CA 1
ATOM 595 C C . ARG A 1 75 ? 0.788 5.236 3.779 1.00 92.88 75 ARG A C 1
ATOM 597 O O . ARG A 1 75 ? 1.055 5.089 2.586 1.00 92.88 75 ARG A O 1
ATOM 604 N N . LEU A 1 76 ? 0.912 6.409 4.402 1.00 92.06 76 LEU A N 1
ATOM 605 C CA . LEU A 1 76 ? 1.456 7.600 3.740 1.00 92.06 76 LEU A CA 1
ATOM 606 C C . LEU A 1 76 ? 2.932 7.401 3.384 1.00 92.06 76 LEU A C 1
ATOM 608 O O . LEU A 1 76 ? 3.345 7.750 2.279 1.00 92.06 76 LEU A O 1
ATOM 612 N N . THR A 1 77 ? 3.700 6.785 4.282 1.00 95.25 77 THR A N 1
ATOM 613 C CA . THR A 1 77 ? 5.110 6.446 4.055 1.00 95.25 77 THR A CA 1
ATOM 614 C C . THR A 1 77 ? 5.276 5.509 2.860 1.00 95.25 77 THR A C 1
ATOM 616 O O . THR A 1 77 ? 6.068 5.798 1.965 1.00 95.25 77 THR A O 1
ATOM 619 N N . ILE A 1 78 ? 4.488 4.433 2.794 1.00 94.00 78 ILE A N 1
ATOM 620 C CA . ILE A 1 78 ? 4.502 3.454 1.696 1.00 94.00 78 ILE A CA 1
ATOM 621 C C . ILE A 1 78 ? 4.152 4.114 0.357 1.00 94.00 78 ILE A C 1
ATOM 623 O O . ILE A 1 78 ? 4.842 3.894 -0.639 1.00 94.00 78 ILE A O 1
ATOM 627 N N . MET A 1 79 ? 3.120 4.964 0.332 1.00 93.81 79 MET A N 1
ATOM 628 C CA . MET A 1 79 ? 2.742 5.719 -0.866 1.00 93.81 79 MET A CA 1
ATOM 629 C C . MET A 1 79 ? 3.879 6.631 -1.341 1.00 93.81 79 MET A C 1
ATOM 631 O O . MET A 1 79 ? 4.252 6.589 -2.512 1.00 93.81 79 MET A O 1
ATOM 635 N N . ASN A 1 80 ? 4.445 7.439 -0.442 1.00 95.31 80 ASN A N 1
ATOM 636 C CA . ASN A 1 80 ? 5.517 8.375 -0.782 1.00 95.31 80 ASN A CA 1
ATOM 637 C C . ASN A 1 80 ? 6.782 7.647 -1.247 1.00 95.31 80 ASN A C 1
ATOM 639 O O . ASN A 1 80 ? 7.426 8.084 -2.199 1.00 95.31 80 ASN A O 1
ATOM 643 N N . PHE A 1 81 ? 7.111 6.517 -0.617 1.00 96.44 81 PHE A N 1
ATOM 644 C CA . PHE A 1 81 ? 8.227 5.676 -1.034 1.00 96.44 81 PHE A CA 1
ATOM 645 C C . PHE A 1 81 ? 8.027 5.145 -2.456 1.00 96.44 81 PHE A C 1
ATOM 647 O O . PHE A 1 81 ? 8.931 5.262 -3.280 1.00 96.44 81 PHE A O 1
ATOM 654 N N . TYR A 1 82 ? 6.838 4.621 -2.775 1.00 95.88 82 TYR A N 1
ATOM 655 C CA . TYR A 1 82 ? 6.542 4.146 -4.127 1.00 95.88 82 TYR A CA 1
ATOM 656 C C . TYR A 1 82 ? 6.612 5.277 -5.164 1.00 95.88 82 TYR A C 1
ATOM 658 O O . TYR A 1 82 ? 7.195 5.091 -6.230 1.00 95.88 82 TYR A O 1
ATOM 666 N N . LEU A 1 83 ? 6.080 6.464 -4.848 1.00 95.19 83 LEU A N 1
ATOM 667 C CA . LEU A 1 83 ? 6.185 7.632 -5.729 1.00 95.19 83 LEU A CA 1
ATOM 668 C C . LEU A 1 83 ? 7.644 8.037 -5.965 1.00 95.19 83 LEU A C 1
ATOM 670 O O . LEU A 1 83 ? 8.018 8.289 -7.106 1.00 95.19 83 LEU A O 1
ATOM 674 N N . GLY A 1 84 ? 8.472 8.050 -4.917 1.00 96.56 84 GLY A N 1
ATOM 675 C CA . GLY A 1 84 ? 9.906 8.319 -5.032 1.00 96.56 84 GLY A CA 1
ATOM 676 C C . GLY A 1 84 ? 10.643 7.271 -5.870 1.00 96.56 84 GLY A C 1
ATOM 677 O O . GLY A 1 84 ? 11.465 7.621 -6.712 1.00 96.56 84 GLY A O 1
ATOM 678 N N . LEU A 1 85 ? 10.316 5.989 -5.693 1.00 96.19 85 LEU A N 1
ATOM 679 C CA . LEU A 1 85 ? 10.869 4.896 -6.495 1.00 96.19 85 LEU A CA 1
ATOM 680 C C . LEU A 1 85 ? 10.490 5.050 -7.977 1.00 96.19 85 LEU A C 1
ATOM 682 O O . LEU A 1 85 ? 11.349 4.958 -8.854 1.00 96.19 85 LEU A O 1
ATOM 686 N N . TYR A 1 86 ? 9.212 5.322 -8.253 1.00 95.88 86 TYR A N 1
ATOM 687 C CA . TYR A 1 86 ? 8.699 5.514 -9.606 1.00 95.88 86 TYR A CA 1
ATOM 688 C C . TYR A 1 86 ? 9.380 6.697 -10.301 1.00 95.88 86 TYR A C 1
ATOM 690 O O . TYR A 1 86 ? 9.848 6.559 -11.433 1.00 95.88 86 TYR A O 1
ATOM 698 N N . THR A 1 87 ? 9.477 7.853 -9.638 1.00 95.00 87 THR A N 1
ATOM 699 C CA . THR A 1 87 ? 10.116 9.042 -10.220 1.00 95.00 87 THR A CA 1
ATOM 700 C C . THR A 1 87 ? 11.616 8.854 -10.406 1.00 95.00 87 THR A C 1
ATOM 702 O O . THR A 1 87 ? 12.134 9.251 -11.446 1.00 95.00 87 THR A O 1
ATOM 705 N N . ALA A 1 88 ? 12.309 8.203 -9.467 1.00 95.06 88 ALA A N 1
ATOM 706 C CA . ALA A 1 88 ? 13.737 7.918 -9.585 1.00 95.06 88 ALA A CA 1
ATOM 707 C C . ALA A 1 88 ? 14.045 7.001 -10.778 1.00 95.06 88 ALA A C 1
ATOM 709 O O . ALA A 1 88 ? 14.964 7.287 -11.543 1.00 95.06 88 ALA A O 1
ATOM 710 N N . ILE A 1 89 ? 13.257 5.938 -10.980 1.00 93.75 89 ILE A N 1
ATOM 711 C CA . ILE A 1 89 ? 13.443 5.019 -12.114 1.00 93.75 89 ILE A CA 1
ATOM 712 C C . ILE A 1 89 ? 13.149 5.725 -13.442 1.00 93.75 89 ILE A C 1
ATOM 714 O O . ILE A 1 89 ? 13.953 5.634 -14.367 1.00 93.75 89 ILE A O 1
ATOM 718 N N . ASN A 1 90 ? 12.048 6.478 -13.535 1.00 88.44 90 ASN A N 1
ATOM 719 C CA . ASN A 1 90 ? 11.709 7.214 -14.759 1.00 88.44 90 ASN A CA 1
ATOM 720 C C . ASN A 1 90 ? 12.716 8.339 -15.062 1.00 88.44 90 ASN A C 1
ATOM 722 O O . ASN A 1 90 ? 13.114 8.519 -16.210 1.00 88.44 90 ASN A O 1
ATOM 726 N N . GLY A 1 91 ? 13.173 9.076 -14.048 1.00 91.19 91 GLY A N 1
ATOM 727 C CA . GLY A 1 91 ? 14.205 10.103 -14.209 1.00 91.19 91 GLY A CA 1
ATOM 728 C C . GLY A 1 91 ? 15.558 9.508 -14.602 1.00 91.19 91 GLY A C 1
ATOM 729 O O . GLY A 1 91 ? 16.213 10.012 -15.513 1.00 91.19 91 GLY A O 1
ATOM 730 N N . GLY A 1 92 ? 15.941 8.393 -13.972 1.00 89.25 92 GLY A N 1
ATOM 731 C CA . GLY A 1 92 ? 17.144 7.637 -14.315 1.00 89.25 92 GLY A CA 1
ATOM 732 C C . GLY A 1 92 ? 17.106 7.107 -15.747 1.00 89.25 92 GLY A C 1
ATOM 733 O O . GLY A 1 92 ? 18.097 7.228 -16.457 1.00 89.25 92 GLY A O 1
ATOM 734 N N . TYR A 1 93 ? 15.955 6.605 -16.200 1.00 88.12 93 TYR A N 1
ATOM 735 C CA . TYR A 1 93 ? 15.739 6.188 -17.587 1.00 88.12 93 TYR A CA 1
ATOM 736 C C . TYR A 1 93 ? 16.027 7.324 -18.577 1.00 88.12 93 TYR A C 1
ATOM 738 O O . TYR A 1 93 ? 16.855 7.159 -19.472 1.00 88.12 93 TYR A O 1
ATOM 746 N N . ILE A 1 94 ? 15.404 8.491 -18.378 1.00 87.12 94 ILE A N 1
ATOM 747 C CA . ILE A 1 94 ? 15.594 9.659 -19.254 1.00 87.12 94 ILE A CA 1
ATOM 748 C C . ILE A 1 94 ? 17.062 10.109 -19.250 1.00 87.12 94 ILE A C 1
ATOM 750 O O . ILE A 1 94 ? 17.616 10.406 -20.305 1.00 87.12 94 ILE A O 1
ATOM 754 N N . GLY A 1 95 ? 17.711 10.130 -18.082 1.00 88.06 95 GLY A N 1
ATOM 755 C CA . GLY A 1 95 ? 19.122 10.506 -17.969 1.00 88.06 95 GLY A CA 1
ATOM 756 C C . GLY A 1 95 ? 20.065 9.518 -18.662 1.00 88.06 95 GLY A C 1
ATOM 757 O O . GLY A 1 95 ? 20.974 9.932 -19.377 1.00 88.06 95 GLY A O 1
ATOM 758 N N . ILE A 1 96 ? 19.832 8.211 -18.502 1.00 86.12 96 ILE A N 1
ATOM 759 C CA . ILE A 1 96 ? 20.638 7.156 -19.138 1.00 86.12 96 ILE A CA 1
ATOM 760 C C . ILE A 1 96 ? 20.550 7.251 -20.663 1.00 86.12 96 ILE A C 1
ATOM 762 O O . ILE A 1 96 ? 21.584 7.150 -21.321 1.00 86.12 96 ILE A O 1
ATOM 766 N N . GLN A 1 97 ? 19.361 7.515 -21.221 1.00 82.88 97 GLN A N 1
ATOM 767 C CA . GLN A 1 97 ? 19.180 7.669 -22.672 1.00 82.88 97 GLN A CA 1
ATOM 768 C C . GLN A 1 97 ? 20.035 8.784 -23.292 1.00 82.88 97 GLN A C 1
ATOM 770 O O . GLN A 1 97 ? 20.341 8.725 -24.478 1.00 82.88 97 GLN A O 1
ATOM 775 N N . GLN A 1 98 ? 20.426 9.794 -22.512 1.00 85.50 98 GLN A N 1
ATOM 776 C CA . GLN A 1 98 ? 21.225 10.917 -23.009 1.00 85.50 98 GLN A CA 1
ATOM 777 C C . GLN A 1 98 ? 22.734 10.648 -22.983 1.00 85.50 98 GLN A C 1
ATOM 779 O O . GLN A 1 98 ? 23.485 11.333 -23.673 1.00 85.50 98 GLN A O 1
ATOM 784 N N . ILE A 1 99 ? 23.188 9.700 -22.158 1.00 86.00 99 ILE A N 1
ATOM 785 C CA . ILE A 1 99 ? 24.608 9.547 -21.804 1.00 86.00 99 ILE A CA 1
ATOM 786 C C . ILE A 1 99 ? 25.163 8.200 -22.275 1.00 86.00 99 ILE A C 1
ATOM 788 O O . ILE A 1 99 ? 26.347 8.097 -22.594 1.00 86.00 99 ILE A O 1
ATOM 792 N N . VAL A 1 100 ? 24.334 7.154 -22.295 1.00 80.56 100 VAL A N 1
ATOM 793 C CA . VAL A 1 100 ? 24.791 5.773 -22.457 1.00 80.56 100 VAL A CA 1
ATOM 794 C C . VAL A 1 100 ? 24.441 5.245 -23.854 1.00 80.56 100 VAL A C 1
ATOM 796 O O . VAL A 1 100 ? 23.307 5.421 -24.298 1.00 80.56 100 VAL A O 1
ATOM 799 N N . PRO A 1 101 ? 25.382 4.582 -24.555 1.00 70.69 101 PRO A N 1
ATOM 800 C CA . PRO A 1 101 ? 25.123 4.004 -25.870 1.00 70.69 101 PRO A CA 1
ATOM 801 C C . PRO A 1 101 ? 24.078 2.871 -25.823 1.00 70.69 101 PRO A C 1
ATOM 803 O O . PRO A 1 101 ? 23.878 2.218 -24.795 1.00 70.69 101 PRO A O 1
ATOM 806 N N . GLU A 1 102 ? 23.414 2.643 -26.963 1.00 71.00 102 GLU A N 1
ATOM 807 C CA . GLU A 1 102 ? 22.182 1.840 -27.104 1.00 71.00 102 GLU A CA 1
ATOM 808 C C . GLU A 1 102 ? 22.264 0.409 -26.544 1.00 71.00 102 GLU A C 1
ATOM 810 O O . GLU A 1 102 ? 21.271 -0.171 -26.117 1.00 71.00 102 GLU A O 1
ATOM 815 N N . ASN A 1 103 ? 23.461 -0.156 -26.475 1.00 67.19 103 ASN A N 1
ATOM 816 C CA . ASN A 1 103 ? 23.740 -1.511 -26.017 1.00 67.19 103 ASN A CA 1
ATOM 817 C C . ASN A 1 103 ? 23.591 -1.735 -24.496 1.00 67.19 103 ASN A C 1
ATOM 819 O O . ASN A 1 103 ? 23.503 -2.881 -24.070 1.00 67.19 103 ASN A O 1
ATOM 823 N N . VAL A 1 104 ? 23.524 -0.689 -23.661 1.00 64.50 104 VAL A N 1
ATOM 824 C CA . VAL A 1 104 ? 23.211 -0.830 -22.214 1.00 64.50 104 VAL A CA 1
ATOM 825 C C . VAL A 1 104 ? 21.697 -0.754 -21.948 1.00 64.50 104 VAL A C 1
ATOM 827 O O . VAL A 1 104 ? 21.231 -1.091 -20.858 1.00 64.50 104 VAL A O 1
ATOM 830 N N . ILE A 1 105 ? 20.903 -0.374 -22.954 1.00 68.06 105 ILE A N 1
ATOM 831 C CA . ILE A 1 105 ? 19.442 -0.233 -22.853 1.00 68.06 105 ILE A CA 1
ATOM 832 C C . ILE A 1 105 ? 18.753 -1.606 -22.720 1.00 68.06 105 ILE A C 1
ATOM 834 O O . ILE A 1 105 ? 17.621 -1.677 -22.251 1.00 68.06 105 ILE A O 1
ATOM 838 N N . GLU A 1 106 ? 19.441 -2.711 -23.026 1.00 75.38 106 GLU A N 1
ATOM 839 C CA . GLU A 1 106 ? 18.866 -4.065 -23.049 1.00 75.38 106 GLU A CA 1
ATOM 840 C C . GLU A 1 106 ? 18.309 -4.545 -21.692 1.00 75.38 106 GLU A C 1
ATOM 842 O O . GLU A 1 106 ? 17.307 -5.256 -21.653 1.00 75.38 106 GLU A O 1
ATOM 847 N N . TYR A 1 107 ? 18.889 -4.116 -20.563 1.00 78.75 107 TYR A N 1
ATOM 848 C CA . TYR A 1 107 ? 18.427 -4.512 -19.216 1.00 78.75 107 TYR A CA 1
ATOM 849 C C . TYR A 1 107 ? 17.419 -3.541 -18.592 1.00 78.75 107 TYR A C 1
ATOM 851 O O . TYR A 1 107 ? 16.802 -3.830 -17.566 1.00 78.75 107 TYR A O 1
ATOM 859 N N . LEU A 1 108 ? 17.235 -2.382 -19.213 1.00 84.06 108 LEU A N 1
ATOM 860 C CA . LEU A 1 108 ? 16.336 -1.334 -18.757 1.00 84.06 108 LEU A CA 1
ATOM 861 C C . LEU A 1 108 ? 14.841 -1.729 -18.767 1.00 84.06 108 LEU A C 1
ATOM 863 O O . LEU A 1 108 ? 14.146 -1.351 -17.828 1.00 84.06 108 LEU A O 1
ATOM 867 N N . PRO A 1 109 ? 14.322 -2.540 -19.715 1.00 89.88 109 PRO A N 1
ATOM 868 C CA . PRO A 1 109 ? 12.958 -3.067 -19.635 1.00 89.88 109 PRO A CA 1
ATOM 869 C C . PRO A 1 109 ? 12.669 -3.821 -18.327 1.00 89.88 109 PRO A C 1
ATOM 871 O O . PRO A 1 109 ? 11.566 -3.740 -17.781 1.00 89.88 109 PRO A O 1
ATOM 874 N N . LEU A 1 110 ? 13.662 -4.552 -17.802 1.00 90.69 110 LEU A N 1
ATOM 875 C CA . LEU A 1 110 ? 13.494 -5.398 -16.621 1.00 90.69 110 LEU A CA 1
ATOM 876 C C . LEU A 1 110 ? 13.210 -4.569 -15.364 1.00 90.69 110 LEU A C 1
ATOM 878 O O . LEU A 1 110 ? 12.407 -4.984 -14.530 1.00 90.69 110 LEU A O 1
ATOM 882 N N . THR A 1 111 ? 13.812 -3.384 -15.233 1.00 92.81 111 THR A N 1
ATOM 883 C CA . THR A 1 111 ? 13.576 -2.511 -14.071 1.00 92.81 111 THR A CA 1
ATOM 884 C C . THR A 1 111 ? 12.133 -2.010 -14.032 1.00 92.81 111 THR A C 1
ATOM 886 O O . THR A 1 111 ? 11.532 -1.971 -12.959 1.00 92.81 111 THR A O 1
ATOM 889 N N . PHE A 1 112 ? 11.534 -1.724 -15.192 1.00 95.06 112 PHE A N 1
ATOM 890 C CA . PHE A 1 112 ? 10.125 -1.347 -15.310 1.00 95.06 112 PHE A CA 1
ATOM 891 C C . PHE A 1 112 ? 9.167 -2.508 -15.014 1.00 95.06 112 PHE A C 1
ATOM 893 O O . PHE A 1 112 ? 8.147 -2.303 -14.351 1.00 95.06 112 PHE A O 1
ATOM 900 N N . LEU A 1 113 ? 9.507 -3.735 -15.427 1.00 94.62 113 LEU A N 1
ATOM 901 C CA . LEU A 1 113 ? 8.734 -4.923 -15.047 1.00 94.62 113 LEU A CA 1
ATOM 902 C C . LEU A 1 113 ? 8.788 -5.173 -13.536 1.00 94.62 113 LEU A C 1
ATOM 904 O O . LEU A 1 113 ? 7.757 -5.435 -12.918 1.00 94.62 113 LEU A O 1
ATOM 908 N N . VAL A 1 114 ? 9.967 -5.036 -12.923 1.00 95.75 114 VAL A N 1
ATOM 909 C CA . VAL A 1 114 ? 10.123 -5.136 -11.465 1.00 95.75 114 VAL A CA 1
ATOM 910 C C . VAL A 1 114 ? 9.335 -4.031 -10.762 1.00 95.75 114 VAL A C 1
ATOM 912 O O . VAL A 1 114 ? 8.649 -4.313 -9.785 1.00 95.75 114 VAL A O 1
ATOM 915 N N . LEU A 1 115 ? 9.359 -2.796 -11.270 1.00 96.38 115 LEU A N 1
ATOM 916 C CA . LEU A 1 115 ? 8.581 -1.683 -10.721 1.00 96.38 115 LEU A CA 1
ATOM 917 C C . LEU A 1 115 ? 7.066 -1.943 -10.781 1.00 96.38 115 LEU A C 1
ATOM 919 O O . LEU A 1 115 ? 6.353 -1.635 -9.823 1.00 96.38 115 LEU A O 1
ATOM 923 N N . SER A 1 116 ? 6.583 -2.555 -11.865 1.00 97.00 116 SER A N 1
ATOM 924 C CA . SER A 1 116 ? 5.190 -3.002 -11.983 1.00 97.00 116 SER A CA 1
ATOM 925 C C . SER A 1 116 ? 4.866 -4.163 -11.035 1.00 97.00 116 SER A C 1
ATOM 927 O O . SER A 1 116 ? 3.814 -4.209 -10.399 1.00 97.00 116 SER A O 1
ATOM 929 N N . PHE A 1 117 ? 5.772 -5.116 -10.850 1.00 96.69 117 PHE A N 1
ATOM 930 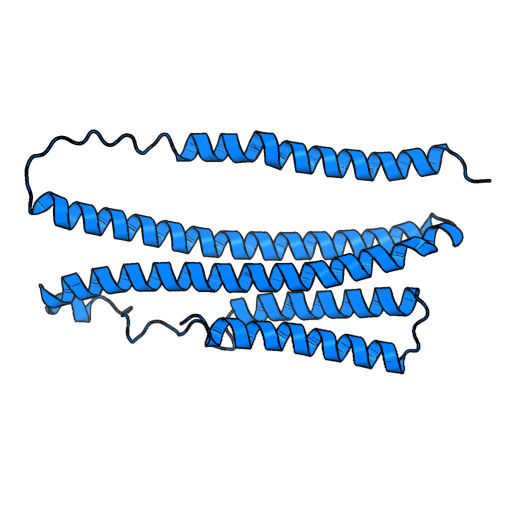C CA . PHE A 1 117 ? 5.546 -6.161 -9.855 1.00 96.69 117 PHE A CA 1
ATOM 931 C C . PHE A 1 117 ? 5.494 -5.581 -8.432 1.00 96.69 117 PHE A C 1
ATOM 933 O O . PHE A 1 117 ? 4.607 -5.915 -7.643 1.00 96.69 117 PHE A O 1
ATOM 940 N N . LEU A 1 118 ? 6.394 -4.643 -8.125 1.00 97.19 118 LEU A N 1
ATOM 941 C CA . LEU A 1 118 ? 6.409 -3.942 -6.849 1.00 97.19 118 LEU A CA 1
ATOM 942 C C . LEU A 1 118 ? 5.097 -3.193 -6.616 1.00 97.19 118 LEU A C 1
ATOM 944 O O . LEU A 1 118 ? 4.529 -3.355 -5.542 1.00 97.19 118 LEU A O 1
ATOM 948 N N . SER A 1 119 ? 4.550 -2.454 -7.588 1.00 97.31 119 SER A N 1
ATOM 949 C CA . SER A 1 119 ? 3.277 -1.739 -7.379 1.00 97.31 119 SER A CA 1
ATOM 950 C C . SER A 1 119 ? 2.144 -2.648 -6.913 1.00 97.31 119 SER A C 1
ATOM 952 O O . SER A 1 119 ? 1.355 -2.244 -6.061 1.00 97.31 119 SER A O 1
ATOM 954 N N . TYR A 1 120 ? 2.100 -3.894 -7.391 1.00 95.94 120 TYR A N 1
ATOM 955 C CA . TYR A 1 120 ? 1.138 -4.874 -6.893 1.00 95.94 120 TYR A CA 1
ATOM 956 C C . TYR A 1 120 ? 1.365 -5.196 -5.407 1.00 95.94 120 TYR A C 1
ATOM 958 O O . TYR A 1 120 ? 0.424 -5.149 -4.617 1.00 95.94 120 TYR A O 1
ATOM 966 N N . ILE A 1 121 ? 2.613 -5.435 -4.991 1.00 96.25 121 ILE A N 1
ATOM 967 C CA . ILE A 1 121 ? 2.970 -5.648 -3.576 1.00 96.25 121 ILE A CA 1
ATOM 968 C C . ILE A 1 121 ? 2.599 -4.428 -2.718 1.00 96.25 121 ILE A C 1
ATOM 970 O O . ILE A 1 121 ? 2.022 -4.590 -1.643 1.00 96.25 121 ILE A O 1
ATOM 974 N N . PHE A 1 122 ? 2.884 -3.214 -3.194 1.00 95.75 122 PHE A N 1
ATOM 975 C CA . PHE A 1 122 ? 2.543 -1.968 -2.498 1.00 95.75 122 PHE A CA 1
ATOM 976 C C . PHE A 1 122 ? 1.027 -1.832 -2.279 1.00 95.75 122 PHE A C 1
ATOM 978 O O . PHE A 1 122 ? 0.593 -1.453 -1.190 1.00 95.75 122 PHE A O 1
ATOM 985 N N . ILE A 1 123 ? 0.208 -2.216 -3.263 1.00 94.38 123 ILE A N 1
ATOM 986 C CA . ILE A 1 123 ? -1.256 -2.265 -3.114 1.00 94.38 123 ILE A CA 1
ATOM 987 C C . ILE A 1 123 ? -1.658 -3.250 -2.010 1.00 94.38 123 ILE A C 1
ATOM 989 O O . ILE A 1 123 ? -2.449 -2.892 -1.135 1.00 94.38 123 ILE A O 1
ATOM 993 N N . LEU A 1 124 ? -1.083 -4.459 -1.991 1.00 92.69 124 LEU A N 1
ATOM 994 C CA . LEU A 1 124 ? -1.368 -5.456 -0.949 1.00 92.69 124 LEU A CA 1
ATOM 995 C C . LEU A 1 124 ? -1.012 -4.951 0.456 1.00 92.69 124 LEU A C 1
ATOM 997 O O . LEU A 1 124 ? -1.767 -5.173 1.404 1.00 92.69 124 LEU A O 1
ATOM 1001 N N . GLN A 1 125 ? 0.109 -4.242 0.597 1.00 94.50 125 GLN A N 1
ATOM 1002 C CA . GLN A 1 125 ? 0.504 -3.639 1.871 1.00 94.50 125 GLN A CA 1
ATOM 1003 C C . GLN A 1 125 ? -0.497 -2.573 2.331 1.00 94.50 125 GLN A C 1
ATOM 1005 O O . GLN A 1 125 ? -0.908 -2.577 3.490 1.00 94.50 125 GLN A O 1
ATOM 1010 N N . ILE A 1 126 ? -0.950 -1.701 1.426 1.00 92.56 126 ILE A N 1
ATOM 1011 C CA . ILE A 1 126 ? -1.943 -0.664 1.745 1.00 92.56 126 ILE A CA 1
ATOM 1012 C C . ILE A 1 126 ? -3.276 -1.277 2.185 1.00 92.56 126 ILE A C 1
ATOM 1014 O O . ILE A 1 126 ? -3.897 -0.775 3.125 1.00 92.56 126 ILE A O 1
ATOM 1018 N N . ILE A 1 127 ? -3.705 -2.366 1.541 1.00 90.81 127 ILE A N 1
ATOM 1019 C CA . ILE A 1 127 ? -4.913 -3.106 1.931 1.00 90.81 127 ILE A CA 1
ATOM 1020 C C . ILE A 1 127 ? -4.764 -3.655 3.352 1.00 90.81 127 ILE A C 1
ATOM 1022 O O . ILE A 1 127 ? -5.640 -3.426 4.186 1.00 90.81 127 ILE A O 1
ATOM 1026 N N . ARG A 1 128 ? -3.640 -4.314 3.660 1.00 91.25 128 ARG A N 1
ATOM 1027 C CA . ARG A 1 128 ? -3.382 -4.849 5.008 1.00 91.25 128 ARG A CA 1
ATOM 1028 C C . ARG A 1 128 ? -3.345 -3.758 6.075 1.00 91.25 128 ARG A C 1
ATOM 1030 O O . ARG A 1 128 ? -3.924 -3.932 7.140 1.00 91.25 128 ARG A O 1
ATOM 1037 N N . LEU A 1 129 ? -2.746 -2.605 5.781 1.00 92.88 129 LEU A N 1
ATOM 1038 C CA . LEU A 1 129 ? -2.757 -1.463 6.701 1.00 92.88 129 LEU A CA 1
ATOM 1039 C C . LEU A 1 129 ? -4.168 -0.907 6.925 1.00 92.88 129 LEU A C 1
ATOM 1041 O O . LEU A 1 129 ? -4.492 -0.454 8.022 1.00 92.88 129 LEU A O 1
ATOM 1045 N N . ARG A 1 130 ? -5.038 -0.955 5.908 1.00 92.25 130 ARG A N 1
ATOM 1046 C CA . ARG A 1 130 ? -6.449 -0.580 6.065 1.00 92.25 130 ARG A CA 1
ATOM 1047 C C . ARG A 1 130 ? -7.203 -1.568 6.957 1.00 92.25 130 ARG A C 1
ATOM 1049 O O . ARG A 1 130 ? -8.023 -1.121 7.756 1.00 92.25 130 ARG A O 1
ATOM 1056 N N . GLN A 1 131 ? -6.928 -2.862 6.830 1.00 91.50 131 GLN A N 1
ATOM 1057 C CA . GLN A 1 131 ? -7.500 -3.891 7.703 1.00 91.50 131 GLN A CA 1
ATOM 1058 C C . GLN A 1 131 ? -7.049 -3.680 9.154 1.00 91.50 131 GLN A C 1
ATOM 1060 O O . GLN A 1 131 ? -7.901 -3.504 10.018 1.00 91.50 131 GLN A O 1
ATOM 1065 N N . ALA A 1 132 ? -5.742 -3.522 9.391 1.00 92.50 132 ALA A N 1
ATOM 1066 C CA . ALA A 1 132 ? -5.194 -3.250 10.723 1.00 92.50 132 ALA A CA 1
ATOM 1067 C C . ALA A 1 132 ? -5.800 -1.986 11.362 1.00 92.50 132 ALA A C 1
ATOM 1069 O O . ALA A 1 132 ? -6.226 -2.001 12.514 1.00 92.50 132 ALA A O 1
ATOM 1070 N N . TRP A 1 133 ? -5.933 -0.898 10.592 1.00 94.44 133 TRP A N 1
ATOM 1071 C CA . TRP A 1 133 ? -6.616 0.311 11.063 1.00 94.44 133 TRP A CA 1
ATOM 1072 C C . TRP A 1 133 ? -8.073 0.041 11.468 1.00 94.44 133 TRP A C 1
ATOM 1074 O O . TRP A 1 133 ? -8.544 0.566 12.479 1.00 94.44 133 TRP A O 1
ATOM 1084 N N . HIS A 1 134 ? -8.800 -0.748 10.671 1.00 93.38 134 HIS A N 1
ATOM 1085 C CA . HIS A 1 134 ? -10.206 -1.059 10.925 1.00 93.38 134 HIS A CA 1
ATOM 1086 C C . HIS A 1 134 ? -10.370 -1.929 12.177 1.00 93.38 134 HIS A C 1
ATOM 1088 O O . HIS A 1 134 ? -11.246 -1.652 12.993 1.00 93.38 134 HIS A O 1
ATOM 1094 N N . GLU A 1 135 ? -9.503 -2.924 12.364 1.00 93.81 135 GLU A N 1
ATOM 1095 C CA . GLU A 1 135 ? -9.461 -3.763 13.566 1.00 93.81 135 GLU A CA 1
ATOM 1096 C C . GLU A 1 135 ? -9.234 -2.921 14.826 1.00 93.81 135 GLU A C 1
ATOM 1098 O O . GLU A 1 135 ? -10.013 -3.010 15.776 1.00 93.81 135 GLU A O 1
ATOM 1103 N N . SER A 1 136 ? -8.251 -2.015 14.811 1.00 95.44 136 SER A N 1
ATOM 1104 C CA . SER A 1 136 ? -8.022 -1.094 15.930 1.00 95.44 136 SER A CA 1
ATOM 1105 C C . SER A 1 136 ? -9.232 -0.191 16.202 1.00 95.44 136 SER A C 1
ATOM 1107 O O . SER A 1 136 ? -9.612 0.025 17.355 1.00 95.44 136 SER A O 1
ATOM 1109 N N . ALA A 1 137 ? -9.880 0.322 15.150 1.00 95.38 137 ALA A N 1
ATOM 1110 C CA . ALA A 1 137 ? -11.087 1.134 15.290 1.00 95.38 137 ALA A CA 1
ATOM 1111 C C . ALA A 1 137 ? -12.265 0.346 15.884 1.00 95.38 137 ALA A C 1
ATOM 1113 O O . ALA A 1 137 ? -13.031 0.887 16.687 1.00 95.38 137 ALA A O 1
ATOM 1114 N N . MET A 1 138 ? -12.386 -0.933 15.530 1.00 95.31 138 MET A N 1
ATOM 1115 C CA . MET A 1 138 ? -13.388 -1.835 16.086 1.00 95.31 138 MET A CA 1
ATOM 1116 C C . MET A 1 138 ? -13.149 -2.086 17.578 1.00 95.31 138 MET A C 1
ATOM 1118 O O . MET A 1 138 ? -14.092 -1.937 18.352 1.00 95.31 138 MET A O 1
ATOM 1122 N N . VAL A 1 139 ? -11.910 -2.372 17.999 1.00 96.12 139 VAL A N 1
ATOM 1123 C CA . VAL A 1 139 ? -11.552 -2.545 19.424 1.00 96.12 139 VAL A CA 1
ATOM 1124 C C . VAL A 1 139 ? -11.889 -1.287 20.228 1.00 96.12 139 VAL A C 1
ATOM 1126 O O . VAL A 1 139 ? -12.585 -1.363 21.242 1.00 96.12 139 VAL A O 1
ATOM 1129 N N . MET A 1 140 ? -11.497 -0.105 19.735 1.00 96.06 140 MET A N 1
ATOM 1130 C CA . MET A 1 140 ? -11.839 1.168 20.381 1.00 96.06 140 MET A CA 1
ATOM 1131 C C . MET A 1 140 ? -13.354 1.341 20.557 1.00 96.06 140 MET A C 1
ATOM 1133 O O . MET A 1 140 ? -13.807 1.804 21.605 1.00 96.06 140 MET A O 1
ATOM 1137 N N . ASN A 1 141 ? -14.150 0.976 19.549 1.00 95.88 141 ASN A N 1
ATOM 1138 C CA . ASN A 1 141 ? -15.603 1.092 19.631 1.00 95.88 141 ASN A CA 1
ATOM 1139 C C . ASN A 1 141 ? -16.230 0.017 20.534 1.00 95.88 141 ASN A C 1
ATOM 1141 O O . ASN A 1 141 ? -17.151 0.343 21.272 1.00 95.88 141 ASN A O 1
ATOM 1145 N N . GLN A 1 142 ? -15.705 -1.211 20.573 1.00 95.69 142 GLN A N 1
ATOM 1146 C CA . GLN A 1 142 ? -16.142 -2.246 21.523 1.00 95.69 142 GLN A CA 1
ATOM 1147 C C . GLN A 1 142 ? -15.961 -1.806 22.981 1.00 95.69 142 GLN A C 1
ATOM 1149 O O . GLN A 1 142 ? -16.856 -2.011 23.804 1.00 95.69 142 GLN A O 1
ATOM 1154 N N . ILE A 1 143 ? -14.847 -1.136 23.291 1.00 95.00 143 ILE A N 1
ATOM 1155 C CA . ILE A 1 143 ? -14.610 -0.570 24.625 1.00 95.00 143 ILE A CA 1
ATOM 1156 C C . ILE A 1 143 ? -15.628 0.541 24.928 1.00 95.00 143 ILE A C 1
ATOM 1158 O O . ILE A 1 143 ? -16.194 0.563 26.018 1.00 95.00 143 ILE A O 1
ATOM 1162 N N . LYS A 1 144 ? -15.939 1.428 23.973 1.00 94.44 144 LYS A N 1
ATOM 1163 C CA . LYS A 1 144 ? -16.987 2.455 24.164 1.00 94.44 144 LYS A CA 1
ATOM 1164 C C . LYS A 1 144 ? -18.366 1.840 24.408 1.00 94.44 144 LYS A C 1
ATOM 1166 O O . LYS A 1 144 ? -19.053 2.260 25.335 1.00 94.44 144 LYS A O 1
ATOM 1171 N N . GLU A 1 145 ? -18.746 0.819 23.638 1.00 94.44 145 GLU A N 1
ATOM 1172 C CA . GLU A 1 145 ? -20.024 0.110 23.814 1.00 94.44 145 GLU A CA 1
ATOM 1173 C C . GLU A 1 145 ? -20.149 -0.516 25.205 1.00 94.44 145 GLU A C 1
ATOM 1175 O O . GLU A 1 145 ? -21.227 -0.524 25.803 1.00 94.44 145 GLU A O 1
ATOM 1180 N N . TYR A 1 146 ? -19.042 -1.008 25.763 1.00 93.38 146 TYR A N 1
ATOM 1181 C CA . TYR A 1 146 ? -19.016 -1.482 27.142 1.00 93.38 146 TYR A CA 1
ATOM 1182 C C . TYR A 1 146 ? -19.373 -0.374 28.148 1.00 93.38 146 TYR A C 1
ATOM 1184 O O . TYR A 1 146 ? -20.129 -0.627 29.090 1.00 93.38 146 TYR A O 1
ATOM 1192 N N . PHE A 1 147 ? -18.892 0.857 27.942 1.00 91.94 147 PHE A N 1
ATOM 1193 C CA . PHE A 1 147 ? -19.239 2.000 28.793 1.00 91.94 147 PHE A CA 1
ATOM 1194 C C . PHE A 1 147 ? -20.668 2.510 28.558 1.00 91.94 147 PHE A C 1
ATOM 1196 O O . PHE A 1 147 ? -21.346 2.824 29.533 1.00 91.94 147 PHE A O 1
ATOM 1203 N N . PHE A 1 148 ? -21.185 2.490 27.324 1.00 93.12 148 PHE A N 1
ATOM 1204 C CA . PHE A 1 148 ? -22.584 2.860 27.041 1.00 93.12 148 PHE A CA 1
ATOM 1205 C C . PHE A 1 148 ? -23.611 1.948 27.712 1.00 93.12 148 PHE A C 1
ATOM 1207 O O . PHE A 1 148 ? -24.717 2.384 28.020 1.00 93.12 148 PHE A O 1
ATOM 1214 N N . LYS A 1 149 ? -23.263 0.676 27.943 1.00 91.88 149 LYS A N 1
ATOM 1215 C CA . LYS A 1 149 ? -24.112 -0.255 28.703 1.00 91.88 149 LYS A CA 1
ATOM 1216 C C . LYS A 1 149 ? -24.173 0.075 30.196 1.00 91.88 149 LYS A C 1
ATOM 1218 O O . LYS A 1 149 ? -25.082 -0.395 30.871 1.00 91.88 149 LYS A O 1
ATOM 1223 N N . ARG A 1 150 ? -23.199 0.825 30.719 1.00 91.44 150 ARG A N 1
ATOM 1224 C CA . ARG A 1 150 ? -23.134 1.237 32.130 1.00 91.44 150 ARG A CA 1
ATOM 1225 C C . ARG A 1 150 ? -23.753 2.607 32.356 1.00 91.44 150 ARG A C 1
ATOM 1227 O O . ARG A 1 150 ? -24.414 2.800 33.368 1.00 91.44 150 ARG A O 1
ATOM 1234 N N . ASP A 1 151 ? -23.519 3.525 31.428 1.00 92.62 151 ASP A N 1
ATOM 1235 C CA . ASP A 1 151 ? -24.070 4.871 31.459 1.00 92.62 151 ASP A CA 1
ATOM 1236 C C . ASP A 1 151 ? -24.601 5.234 30.073 1.00 92.62 151 ASP A C 1
ATOM 1238 O O . ASP A 1 151 ? -23.853 5.522 29.134 1.00 92.62 151 ASP A O 1
ATOM 1242 N N . GLU A 1 152 ? -25.923 5.187 29.951 1.00 91.75 152 GLU A N 1
ATOM 1243 C CA . GLU A 1 152 ? -26.611 5.442 28.695 1.00 91.75 152 GLU A CA 1
ATOM 1244 C C . GLU A 1 152 ? -26.545 6.920 28.283 1.00 91.75 152 GLU A C 1
ATOM 1246 O O . GLU A 1 152 ? -26.593 7.210 27.088 1.00 91.75 152 GLU A O 1
ATOM 1251 N N . SER A 1 153 ? -26.331 7.843 29.231 1.00 92.88 153 SER A N 1
ATOM 1252 C CA . SER A 1 153 ? -26.219 9.280 28.939 1.00 92.88 153 SER A CA 1
ATOM 1253 C C . SER A 1 153 ? -25.024 9.608 28.037 1.00 92.88 153 SER A C 1
ATOM 1255 O O . SER A 1 153 ? -25.052 10.575 27.279 1.00 92.88 153 SER A O 1
ATOM 1257 N N . LEU A 1 154 ? -23.990 8.757 28.041 1.00 90.69 154 LEU A N 1
ATOM 1258 C CA . LEU A 1 154 ? -22.800 8.911 27.202 1.00 90.69 154 LEU A CA 1
ATOM 1259 C C . LEU A 1 154 ? -23.083 8.721 25.705 1.00 90.69 154 LEU A C 1
ATOM 1261 O O . LEU A 1 154 ? -22.290 9.178 24.875 1.00 90.69 154 LEU A O 1
ATOM 1265 N N . LYS A 1 155 ? -24.190 8.056 25.342 1.00 89.44 155 LYS A N 1
ATOM 1266 C CA . LYS A 1 155 ? -24.531 7.772 23.939 1.00 89.44 155 LYS A CA 1
ATOM 1267 C C . LYS A 1 155 ? -24.754 9.042 23.120 1.00 89.44 155 LYS A C 1
ATOM 1269 O O . LYS A 1 155 ? -24.446 9.030 21.931 1.00 89.44 155 LYS A O 1
ATOM 1274 N N . ASP A 1 156 ? -25.229 10.114 23.749 1.00 88.88 156 ASP A N 1
ATOM 1275 C CA . ASP A 1 156 ? -25.534 11.379 23.070 1.00 88.88 156 ASP A CA 1
ATOM 1276 C C . ASP A 1 156 ? -24.275 12.211 22.780 1.00 88.88 156 ASP A C 1
ATOM 1278 O O . ASP A 1 156 ? -24.267 13.048 21.877 1.00 88.88 156 ASP A O 1
ATOM 1282 N N . PHE A 1 157 ? -23.178 11.955 23.500 1.00 90.38 157 PHE A N 1
ATOM 1283 C CA . PHE A 1 157 ? -21.934 12.721 23.374 1.00 90.38 157 PHE A CA 1
ATOM 1284 C C . PHE A 1 157 ? -20.913 12.089 22.421 1.00 90.38 157 PHE A C 1
ATOM 1286 O O . PHE A 1 157 ? -19.965 12.757 22.004 1.00 90.38 157 PHE A O 1
ATOM 1293 N N . ILE A 1 158 ? -21.070 10.809 22.067 1.00 89.31 158 ILE A N 1
ATOM 1294 C CA . ILE A 1 158 ? -20.082 10.063 21.278 1.00 89.31 158 ILE A CA 1
ATOM 1295 C C . ILE A 1 158 ? -20.696 9.576 19.964 1.00 89.31 158 ILE A C 1
ATOM 1297 O O . ILE A 1 158 ? -21.489 8.641 19.921 1.00 89.31 158 ILE A O 1
ATOM 1301 N N . THR A 1 159 ? -20.247 10.180 18.862 1.00 85.94 159 THR A N 1
ATOM 1302 C CA . THR A 1 159 ? -20.784 9.931 17.513 1.00 85.94 159 THR A CA 1
ATOM 1303 C C . THR A 1 159 ? -20.354 8.593 16.907 1.00 85.94 159 THR A C 1
ATOM 1305 O O . THR A 1 159 ? -21.104 7.993 16.146 1.00 85.94 159 THR A O 1
ATOM 1308 N N . TRP A 1 160 ? -19.131 8.134 17.188 1.00 88.00 160 TRP A N 1
ATOM 1309 C CA . TRP A 1 160 ? -18.555 6.964 16.518 1.00 88.00 160 TRP A CA 1
ATOM 1310 C C . TRP A 1 160 ? -18.838 5.684 17.297 1.00 88.00 160 TRP A C 1
ATOM 1312 O O . TRP A 1 160 ? -18.289 5.488 18.385 1.00 88.00 160 TRP A O 1
ATOM 1322 N N . ARG A 1 161 ? -19.648 4.819 16.691 1.00 89.12 161 ARG A N 1
ATOM 1323 C CA . ARG A 1 161 ? -20.124 3.540 17.220 1.00 89.12 161 ARG A CA 1
ATOM 1324 C C . ARG A 1 161 ? -19.743 2.390 16.288 1.00 89.12 161 ARG A C 1
ATOM 1326 O O . ARG A 1 161 ? -19.220 2.618 15.193 1.00 89.12 161 ARG A O 1
ATOM 1333 N N . ILE A 1 162 ? -19.958 1.151 16.729 1.00 90.38 162 ILE A N 1
ATOM 1334 C CA . ILE A 1 162 ? -19.642 -0.038 15.913 1.00 90.38 162 ILE A CA 1
ATOM 1335 C C . ILE A 1 162 ? -20.488 -0.053 14.633 1.00 90.38 162 ILE A C 1
ATOM 1337 O O . ILE A 1 162 ? -19.962 -0.284 13.550 1.00 90.38 162 ILE A O 1
ATOM 1341 N N . ASP A 1 163 ? -21.777 0.253 14.752 1.00 89.00 163 ASP A N 1
ATOM 1342 C CA . ASP A 1 163 ? -22.749 0.308 13.656 1.00 89.00 163 ASP A CA 1
ATOM 1343 C C . ASP A 1 163 ? -22.513 1.483 12.695 1.00 89.00 163 ASP A C 1
ATOM 1345 O O . ASP A 1 163 ? -22.800 1.376 11.503 1.00 89.00 163 ASP A O 1
ATOM 1349 N N . THR A 1 164 ? -21.943 2.588 13.181 1.00 89.62 164 THR A N 1
ATOM 1350 C CA . THR A 1 164 ? -21.603 3.750 12.343 1.00 89.62 164 THR A CA 1
ATOM 1351 C C . THR A 1 164 ? -20.189 3.683 11.758 1.00 89.62 164 THR A C 1
ATOM 1353 O O . THR A 1 164 ? -19.792 4.591 11.021 1.00 89.62 164 THR A O 1
ATOM 1356 N N . LEU A 1 165 ? -19.385 2.671 12.110 1.00 88.69 165 LEU A N 1
ATOM 1357 C CA . LEU A 1 165 ? -18.017 2.548 11.615 1.00 88.69 165 LEU A CA 1
ATOM 1358 C C . LEU A 1 165 ? -18.056 2.255 10.104 1.00 88.69 165 LEU A C 1
ATOM 1360 O O . LEU A 1 165 ? -18.721 1.314 9.667 1.00 88.69 165 LEU A O 1
ATOM 1364 N N . PRO A 1 166 ? -17.372 3.053 9.262 1.00 86.12 166 PRO A N 1
ATOM 1365 C CA . PRO A 1 166 ? -17.403 2.838 7.829 1.00 86.12 166 PRO A CA 1
ATOM 1366 C C . PRO A 1 166 ? -16.730 1.512 7.499 1.00 86.12 166 PRO A C 1
ATOM 1368 O O . PRO A 1 166 ? -15.558 1.310 7.828 1.00 86.12 166 PRO A O 1
ATOM 1371 N N . LYS A 1 167 ? -17.459 0.663 6.770 1.00 86.19 167 LYS A N 1
ATOM 1372 C CA . LYS A 1 167 ? -16.930 -0.596 6.252 1.00 86.19 167 LYS A CA 1
ATOM 1373 C C . LYS A 1 167 ? -15.590 -0.380 5.533 1.00 86.19 167 LYS A C 1
ATOM 1375 O O . LYS A 1 167 ? -15.413 0.640 4.846 1.00 86.19 167 LYS A O 1
ATOM 1380 N N . PRO A 1 168 ? -14.643 -1.323 5.648 1.00 82.06 168 PRO A N 1
ATOM 1381 C CA . PRO A 1 168 ? -13.311 -1.162 5.075 1.00 82.06 168 PRO A CA 1
ATOM 1382 C C . PRO A 1 168 ? -13.344 -1.073 3.541 1.00 82.06 168 PRO A C 1
ATOM 1384 O O . PRO A 1 168 ? -12.516 -0.364 2.973 1.00 82.06 168 PRO A O 1
ATOM 1387 N N . GLU A 1 169 ? -14.353 -1.676 2.906 1.00 80.62 169 GLU A N 1
ATOM 1388 C CA . GLU A 1 169 ? -14.619 -1.706 1.458 1.00 80.62 169 GLU A CA 1
ATOM 1389 C C . GLU A 1 169 ? -15.157 -0.396 0.848 1.00 80.62 169 GLU A C 1
ATOM 1391 O O . GLU A 1 169 ? -15.412 -0.327 -0.354 1.00 80.62 169 GLU A O 1
ATOM 1396 N N . LYS A 1 170 ? -15.367 0.666 1.643 1.00 82.88 170 LYS A N 1
ATOM 1397 C CA . LYS A 1 170 ? -16.012 1.890 1.145 1.00 82.88 170 LYS A CA 1
ATOM 1398 C C . LYS A 1 170 ? -15.220 2.531 -0.009 1.00 82.88 170 LYS A C 1
ATOM 1400 O O . LYS A 1 170 ? -14.131 3.086 0.180 1.00 82.88 170 LYS A O 1
ATOM 1405 N N . PHE A 1 171 ? -15.830 2.522 -1.196 1.00 74.81 171 PHE A N 1
ATOM 1406 C CA . PHE A 1 171 ? -15.338 3.212 -2.389 1.00 74.81 171 PHE A CA 1
ATOM 1407 C C . PHE A 1 171 ? -15.298 4.734 -2.196 1.00 74.81 171 PHE A C 1
ATOM 1409 O O . PHE A 1 171 ? -16.033 5.296 -1.381 1.00 74.81 171 PHE A O 1
ATOM 1416 N N . LYS A 1 172 ? -14.452 5.413 -2.985 1.00 81.44 172 LYS A N 1
ATOM 1417 C CA . LYS A 1 172 ? -14.238 6.877 -2.941 1.00 81.44 172 LYS A CA 1
ATOM 1418 C C . LYS A 1 172 ? -13.640 7.386 -1.625 1.00 81.44 172 LYS A C 1
ATOM 1420 O O . LYS A 1 172 ? -13.800 8.549 -1.265 1.00 81.44 172 LYS A O 1
ATOM 1425 N N . THR A 1 173 ? -12.938 6.520 -0.904 1.00 87.62 173 THR A N 1
ATOM 1426 C CA . THR A 1 173 ? -12.084 6.932 0.210 1.00 87.62 173 THR A CA 1
ATOM 1427 C C . THR A 1 173 ? -10.698 7.309 -0.303 1.00 87.62 173 THR A C 1
ATOM 1429 O O . THR A 1 173 ? -10.281 6.879 -1.379 1.00 87.62 173 THR A O 1
ATOM 1432 N N . ILE A 1 174 ? -9.950 8.082 0.488 1.00 87.69 174 ILE A N 1
ATOM 1433 C CA . ILE A 1 174 ? -8.551 8.428 0.182 1.00 87.69 174 ILE A CA 1
ATOM 1434 C C . ILE A 1 174 ? -7.727 7.156 -0.088 1.00 87.69 174 ILE A C 1
ATOM 1436 O O . ILE A 1 174 ? -6.919 7.127 -1.007 1.00 87.69 174 ILE A O 1
ATOM 1440 N N . ASN A 1 175 ? -8.005 6.067 0.634 1.00 86.38 175 ASN A N 1
ATOM 1441 C CA . ASN A 1 175 ? -7.295 4.790 0.496 1.00 86.38 175 ASN A CA 1
ATOM 1442 C C . ASN A 1 175 ? -7.498 4.145 -0.873 1.00 86.38 175 ASN A C 1
ATOM 1444 O O . ASN A 1 175 ? -6.558 3.586 -1.443 1.00 86.38 175 ASN A O 1
ATOM 1448 N N . TYR A 1 176 ? -8.724 4.231 -1.391 1.00 89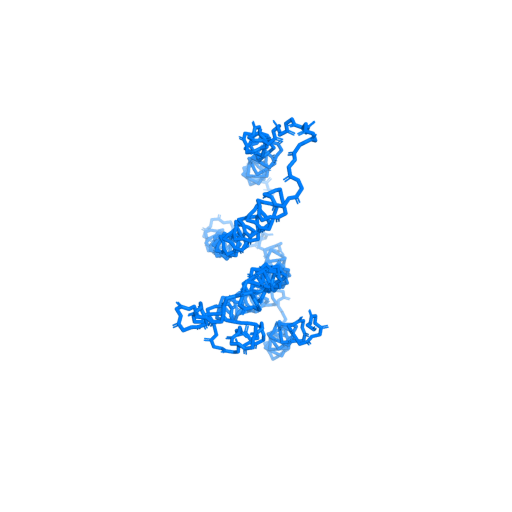.94 176 TYR A N 1
ATOM 1449 C CA . TYR A 1 176 ? -9.037 3.767 -2.733 1.00 89.94 176 TYR A CA 1
ATOM 1450 C C . TYR A 1 176 ? -8.245 4.573 -3.765 1.00 89.94 176 TYR A C 1
ATOM 1452 O O . TYR A 1 176 ? -7.580 3.982 -4.609 1.00 89.94 176 TYR A O 1
ATOM 1460 N N . PHE A 1 177 ? -8.229 5.906 -3.652 1.00 92.25 177 PHE A N 1
ATOM 1461 C CA . PHE A 1 177 ? -7.483 6.762 -4.579 1.00 92.25 177 PHE A CA 1
ATOM 1462 C C . PHE A 1 177 ? -5.970 6.532 -4.525 1.00 92.25 177 PHE A C 1
ATOM 1464 O O . PHE A 1 177 ? -5.332 6.493 -5.573 1.00 92.25 177 PHE A O 1
ATOM 1471 N N . THR A 1 178 ? -5.396 6.313 -3.340 1.00 93.06 178 THR A N 1
ATOM 1472 C CA . THR A 1 178 ? -3.975 5.965 -3.211 1.00 93.06 178 THR A CA 1
ATOM 1473 C C . THR A 1 178 ? -3.654 4.640 -3.904 1.00 93.06 178 THR A C 1
ATOM 1475 O O . THR A 1 178 ? -2.690 4.556 -4.660 1.00 93.06 178 THR A O 1
ATOM 1478 N N . SER A 1 179 ? -4.472 3.608 -3.687 1.00 93.69 179 SER A N 1
ATOM 1479 C CA . SER A 1 179 ? -4.253 2.289 -4.299 1.00 93.69 179 SER A CA 1
ATOM 1480 C C . SER A 1 179 ? -4.455 2.337 -5.815 1.00 93.69 179 SER A C 1
ATOM 1482 O O . SER A 1 179 ? -3.677 1.757 -6.567 1.00 93.69 179 SER A O 1
ATOM 1484 N N . PHE A 1 180 ? -5.461 3.091 -6.267 1.00 95.06 180 PHE A N 1
ATOM 1485 C CA . PHE A 1 180 ? -5.737 3.349 -7.678 1.00 95.06 180 PHE A CA 1
ATOM 1486 C C . PHE A 1 180 ? -4.574 4.071 -8.369 1.00 95.06 180 PHE A C 1
ATOM 1488 O O . PHE A 1 180 ? -4.162 3.668 -9.454 1.00 95.06 180 PHE A O 1
ATOM 1495 N N . LEU A 1 181 ? -3.996 5.088 -7.722 1.00 96.31 181 LEU A N 1
ATOM 1496 C CA . LEU A 1 181 ? -2.822 5.794 -8.234 1.00 96.31 181 LEU A CA 1
ATOM 1497 C C . LEU A 1 181 ? -1.635 4.840 -8.423 1.00 96.31 181 LEU A C 1
ATOM 1499 O O . LEU A 1 181 ? -1.029 4.825 -9.491 1.00 96.31 181 LEU A O 1
ATOM 1503 N N . ILE A 1 182 ? -1.335 4.009 -7.422 1.00 96.69 182 ILE A N 1
ATOM 1504 C CA . ILE A 1 182 ? -0.248 3.021 -7.505 1.00 96.69 182 ILE A CA 1
ATOM 1505 C C . ILE A 1 182 ? -0.525 1.992 -8.608 1.00 96.69 182 ILE A C 1
ATOM 1507 O O . ILE A 1 182 ? 0.388 1.644 -9.353 1.00 96.69 182 ILE A O 1
ATOM 1511 N N . ALA A 1 183 ? -1.776 1.552 -8.770 1.00 96.88 183 ALA A N 1
ATOM 1512 C CA . ALA A 1 183 ? -2.166 0.631 -9.838 1.00 96.88 183 ALA A CA 1
ATOM 1513 C C . ALA A 1 183 ? -1.956 1.238 -11.235 1.00 96.88 183 ALA A C 1
ATOM 1515 O O . ALA A 1 183 ? -1.430 0.566 -12.124 1.00 96.88 183 ALA A O 1
ATOM 1516 N N . ILE A 1 184 ? -2.311 2.514 -11.428 1.00 97.62 184 ILE A N 1
ATOM 1517 C CA . ILE A 1 184 ? -2.067 3.230 -12.689 1.00 97.62 184 ILE A CA 1
ATOM 1518 C C . ILE A 1 184 ? -0.571 3.322 -12.972 1.00 97.62 184 ILE A C 1
ATOM 1520 O O . ILE A 1 184 ? -0.136 2.943 -14.056 1.00 97.62 184 ILE A O 1
ATOM 1524 N N . LEU A 1 185 ? 0.224 3.793 -12.011 1.00 97.75 185 LEU A N 1
ATOM 1525 C CA . LEU A 1 185 ? 1.672 3.945 -12.187 1.00 97.75 185 LEU A CA 1
ATOM 1526 C C . LEU A 1 185 ? 2.359 2.594 -12.444 1.00 97.75 185 LEU A C 1
ATOM 1528 O O . LEU A 1 185 ? 3.243 2.490 -13.296 1.00 97.75 185 LEU A O 1
ATOM 1532 N N . GLY A 1 186 ? 1.892 1.537 -11.782 1.00 97.56 186 GLY A N 1
ATOM 1533 C CA . GLY A 1 186 ? 2.298 0.160 -12.037 1.00 97.56 186 GLY A CA 1
ATOM 1534 C C . GLY A 1 186 ? 1.979 -0.325 -13.447 1.00 97.56 186 GLY A C 1
ATOM 1535 O O . GLY A 1 186 ? 2.811 -0.966 -14.088 1.00 97.56 186 GLY A O 1
ATOM 1536 N N . SER A 1 187 ? 0.791 0.018 -13.945 1.00 97.50 187 SER A N 1
ATOM 1537 C CA . SER A 1 187 ? 0.337 -0.323 -15.299 1.00 97.50 187 SER A CA 1
ATOM 1538 C C . SER A 1 187 ? 1.127 0.443 -16.362 1.00 97.50 187 SER A C 1
ATOM 1540 O O . SER A 1 187 ? 1.539 -0.136 -17.359 1.00 97.50 187 SER A O 1
ATOM 1542 N N . ILE A 1 188 ? 1.411 1.727 -16.129 1.00 97.75 188 ILE A N 1
ATOM 1543 C CA . ILE A 1 188 ? 2.274 2.530 -17.007 1.00 97.75 188 ILE A CA 1
ATOM 1544 C C . ILE A 1 188 ? 3.689 1.945 -17.031 1.00 97.75 188 ILE A C 1
ATOM 1546 O O . ILE A 1 188 ? 4.259 1.776 -18.106 1.00 97.75 188 ILE A O 1
ATOM 1550 N N . SER A 1 189 ? 4.233 1.571 -15.868 1.00 97.25 189 SER A N 1
ATOM 1551 C CA . SER A 1 189 ? 5.545 0.914 -15.784 1.00 97.25 189 SER A CA 1
ATOM 1552 C C . SER A 1 189 ? 5.562 -0.388 -16.588 1.00 97.25 189 SER A C 1
ATOM 1554 O O . SER A 1 189 ? 6.494 -0.622 -17.350 1.00 97.25 189 SER A O 1
ATOM 1556 N N . LEU A 1 190 ? 4.505 -1.202 -16.486 1.00 96.88 190 LEU A N 1
ATOM 1557 C CA . LEU A 1 190 ? 4.365 -2.424 -17.278 1.00 96.88 190 LEU A CA 1
ATOM 1558 C C . LEU A 1 190 ? 4.363 -2.125 -18.777 1.00 96.88 190 LEU A C 1
ATOM 1560 O O . LEU A 1 190 ? 5.119 -2.746 -19.521 1.00 96.88 190 LEU A O 1
ATOM 1564 N N . ALA A 1 191 ? 3.557 -1.151 -19.203 1.00 96.38 191 ALA A N 1
ATOM 1565 C CA . ALA A 1 191 ? 3.454 -0.761 -20.601 1.00 96.38 191 ALA A CA 1
ATOM 1566 C C . ALA A 1 191 ? 4.811 -0.325 -21.164 1.00 96.38 191 ALA A C 1
ATOM 1568 O O . ALA A 1 191 ? 5.198 -0.798 -22.234 1.00 96.38 191 ALA A O 1
ATOM 1569 N N . ILE A 1 192 ? 5.554 0.506 -20.420 1.00 94.69 192 ILE A N 1
ATOM 1570 C CA . ILE A 1 192 ? 6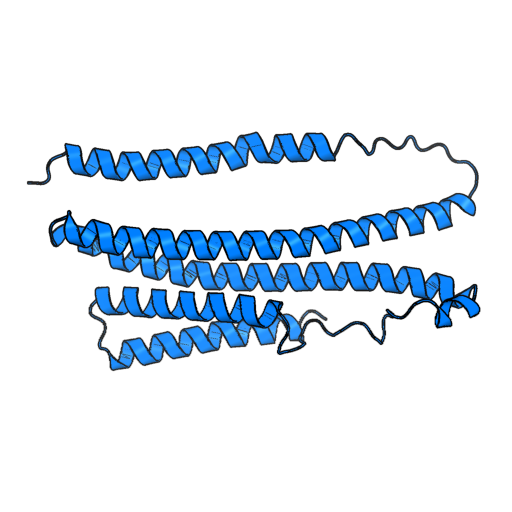.910 0.940 -20.784 1.00 94.69 192 ILE A CA 1
ATOM 1571 C C . ILE A 1 1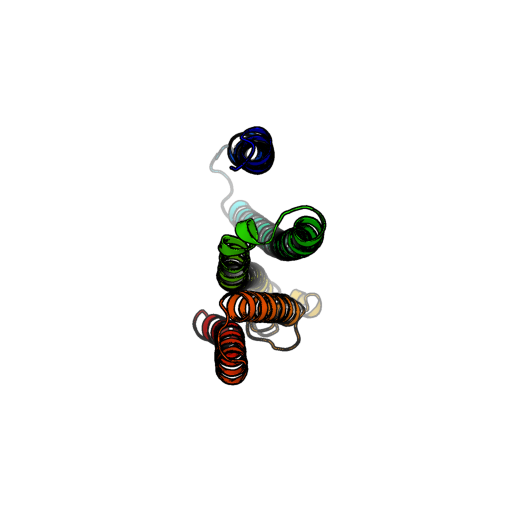92 ? 7.833 -0.278 -20.907 1.00 94.69 192 ILE A C 1
ATOM 1573 O O . ILE A 1 192 ? 8.437 -0.479 -21.960 1.00 94.69 192 ILE A O 1
ATOM 1577 N N . GLY A 1 193 ? 7.891 -1.141 -19.889 1.00 94.12 193 GLY A N 1
ATOM 1578 C CA . GLY A 1 193 ? 8.730 -2.344 -19.920 1.00 94.12 193 GLY A CA 1
ATOM 1579 C C . GLY A 1 193 ? 8.431 -3.247 -21.122 1.00 94.12 193 GLY A C 1
ATOM 1580 O O . GLY A 1 193 ? 9.348 -3.664 -21.827 1.00 94.12 193 GLY A O 1
ATOM 1581 N N . LEU A 1 194 ? 7.152 -3.488 -21.423 1.00 93.88 194 LEU A N 1
ATOM 1582 C CA . LEU A 1 194 ? 6.734 -4.299 -22.570 1.00 93.88 194 LEU A CA 1
ATOM 1583 C C . LEU A 1 194 ? 7.050 -3.631 -23.916 1.00 93.88 194 LEU A C 1
ATOM 1585 O O . LEU A 1 194 ? 7.455 -4.326 -24.848 1.00 93.88 194 LEU A O 1
ATOM 1589 N N . THR A 1 195 ? 6.915 -2.302 -24.032 1.00 93.50 195 THR A N 1
ATOM 1590 C CA . THR A 1 195 ? 7.336 -1.593 -25.255 1.00 93.50 195 THR A CA 1
ATOM 1591 C C . THR A 1 195 ? 8.835 -1.719 -25.492 1.00 93.50 195 THR A C 1
ATOM 1593 O O . THR A 1 195 ? 9.246 -1.948 -26.625 1.00 93.50 195 THR A O 1
ATOM 1596 N N . LEU A 1 196 ? 9.647 -1.641 -24.434 1.00 91.00 196 LEU A N 1
ATOM 1597 C CA . LEU A 1 196 ? 11.098 -1.783 -24.546 1.00 91.00 196 LEU A CA 1
ATOM 1598 C C . LEU A 1 196 ? 11.513 -3.228 -24.879 1.00 91.00 196 LEU A C 1
ATOM 1600 O O . LEU A 1 196 ? 12.499 -3.432 -25.578 1.00 91.00 196 LEU A O 1
ATOM 1604 N N . PHE A 1 197 ? 10.717 -4.226 -24.482 1.00 91.25 197 PHE A N 1
ATOM 1605 C CA . PHE A 1 197 ? 10.850 -5.615 -24.945 1.00 91.25 197 PHE A CA 1
ATOM 1606 C C . PHE A 1 197 ? 10.339 -5.857 -26.375 1.00 91.25 197 PHE A C 1
ATOM 1608 O O . PHE A 1 197 ? 10.296 -7.001 -26.824 1.00 91.25 197 PHE A O 1
ATOM 1615 N N . SER A 1 198 ? 9.956 -4.807 -27.107 1.00 92.25 198 SER A N 1
ATOM 1616 C CA . SER A 1 198 ? 9.431 -4.906 -28.476 1.00 92.25 198 SER A CA 1
ATOM 1617 C C . SER A 1 198 ? 8.161 -5.765 -28.592 1.00 92.25 198 SER A C 1
ATOM 1619 O O . SER A 1 198 ? 7.894 -6.369 -29.632 1.00 92.25 198 SER A O 1
ATOM 1621 N N . VAL A 1 199 ? 7.346 -5.820 -27.532 1.00 91.44 199 VAL A N 1
ATOM 1622 C CA . VAL A 1 199 ? 6.043 -6.498 -27.569 1.00 91.44 199 VAL A CA 1
ATOM 1623 C C . VAL A 1 199 ? 5.083 -5.714 -28.479 1.00 91.44 199 VAL A C 1
ATOM 1625 O O . VAL A 1 199 ? 4.992 -4.489 -28.348 1.00 91.44 199 VAL A O 1
ATOM 1628 N N . PRO A 1 200 ? 4.317 -6.378 -29.369 1.00 95.12 200 PRO A N 1
ATOM 1629 C CA . PRO A 1 200 ? 3.356 -5.706 -30.241 1.00 95.12 200 PRO A CA 1
ATOM 1630 C C . PRO A 1 200 ? 2.361 -4.833 -29.467 1.00 95.12 200 PRO A C 1
ATOM 1632 O O . PRO A 1 200 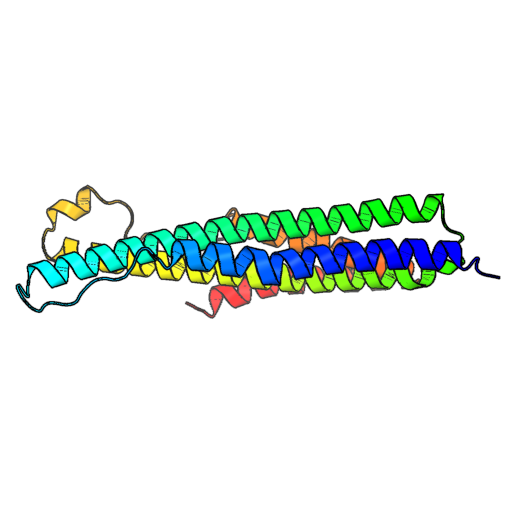? 1.822 -5.252 -28.441 1.00 95.12 200 PRO A O 1
ATOM 1635 N N . ILE A 1 201 ? 2.062 -3.642 -29.997 1.00 93.81 201 ILE A N 1
ATOM 1636 C CA . ILE A 1 201 ? 1.272 -2.614 -29.299 1.00 93.81 201 ILE A CA 1
ATOM 1637 C C . ILE A 1 201 ? -0.093 -3.120 -28.814 1.00 93.81 201 ILE A C 1
ATOM 1639 O O . ILE A 1 201 ? -0.469 -2.869 -27.672 1.00 93.81 201 ILE A O 1
ATOM 1643 N N . LEU A 1 202 ? -0.812 -3.883 -29.645 1.00 93.94 202 LEU A N 1
ATOM 1644 C CA . LEU A 1 202 ? -2.130 -4.414 -29.294 1.00 93.94 202 LEU A CA 1
ATOM 1645 C C . LEU A 1 202 ? -2.044 -5.372 -28.100 1.00 93.94 202 LEU A C 1
ATOM 1647 O O . LEU A 1 202 ? -2.834 -5.273 -27.164 1.00 93.94 202 LEU A O 1
ATOM 1651 N N . LEU A 1 203 ? -1.057 -6.272 -28.112 1.00 91.56 203 LEU A N 1
ATOM 1652 C CA . LEU A 1 203 ? -0.839 -7.229 -27.033 1.00 91.56 203 LEU A CA 1
ATOM 1653 C C . LEU A 1 203 ? -0.408 -6.520 -25.742 1.00 91.56 203 LEU A C 1
ATOM 1655 O O . LEU A 1 203 ? -0.911 -6.847 -24.671 1.00 91.56 203 LEU A O 1
ATOM 1659 N N . ASN A 1 204 ? 0.461 -5.513 -25.845 1.00 93.25 204 ASN A N 1
ATOM 1660 C CA . ASN A 1 204 ? 0.886 -4.702 -24.706 1.00 93.25 204 ASN A CA 1
ATOM 1661 C C . ASN A 1 204 ? -0.304 -3.992 -24.032 1.00 93.25 204 ASN A C 1
ATOM 1663 O O . ASN A 1 204 ? -0.482 -4.098 -22.817 1.00 93.25 204 ASN A O 1
ATOM 1667 N N . VAL A 1 205 ? -1.169 -3.336 -24.816 1.00 93.31 205 VAL A N 1
ATOM 1668 C CA . VAL A 1 205 ? -2.375 -2.672 -24.291 1.00 93.31 205 VAL A CA 1
ATOM 1669 C C . VAL A 1 205 ? -3.279 -3.671 -23.567 1.00 93.31 205 VAL A C 1
ATOM 1671 O O . VAL A 1 205 ? -3.732 -3.386 -22.459 1.00 93.31 205 VAL A O 1
ATOM 1674 N N . LEU A 1 206 ? -3.500 -4.858 -24.140 1.00 91.88 206 LEU A N 1
ATOM 1675 C CA . LEU A 1 206 ? -4.315 -5.899 -23.508 1.00 91.88 206 LEU A CA 1
ATOM 1676 C C . LEU A 1 206 ? -3.713 -6.387 -22.182 1.00 91.88 206 LEU A C 1
ATOM 1678 O O . LEU A 1 206 ? -4.433 -6.457 -21.186 1.00 91.88 206 LEU A O 1
ATOM 1682 N N . ILE A 1 207 ? -2.407 -6.678 -22.143 1.00 91.81 207 ILE A N 1
ATOM 1683 C CA . ILE A 1 207 ? -1.710 -7.115 -20.920 1.00 91.81 207 ILE A CA 1
ATOM 1684 C C . ILE A 1 207 ? -1.769 -6.023 -19.846 1.00 91.81 207 ILE A C 1
ATOM 1686 O O . ILE A 1 207 ? -2.049 -6.312 -18.684 1.00 91.81 207 ILE A O 1
ATOM 1690 N N . THR A 1 208 ? -1.559 -4.765 -20.234 1.00 94.62 208 THR A N 1
ATOM 1691 C CA . THR A 1 208 ? -1.590 -3.620 -19.318 1.00 94.62 208 THR A CA 1
ATOM 1692 C C . THR A 1 208 ? -2.984 -3.396 -18.730 1.00 94.62 208 THR A C 1
ATOM 1694 O O . THR A 1 208 ? -3.119 -3.198 -17.522 1.00 94.62 208 THR A O 1
ATOM 1697 N N . LEU A 1 209 ? -4.036 -3.472 -19.553 1.00 93.44 209 LEU A N 1
ATOM 1698 C CA . LEU A 1 209 ? -5.419 -3.364 -19.078 1.00 93.44 209 LEU A CA 1
ATOM 1699 C C . LEU A 1 209 ? -5.793 -4.532 -18.164 1.00 93.44 209 LEU A C 1
ATOM 1701 O O . LEU A 1 209 ? -6.415 -4.315 -17.125 1.00 93.44 209 LEU A O 1
ATOM 1705 N N . LEU A 1 210 ? -5.382 -5.755 -18.513 1.00 91.38 210 LEU A N 1
ATOM 1706 C CA . LEU A 1 210 ? -5.594 -6.930 -17.671 1.00 91.38 210 LEU A CA 1
ATOM 1707 C C . LEU A 1 210 ? -4.904 -6.766 -16.311 1.00 91.38 210 LEU A C 1
ATOM 1709 O O . LEU A 1 210 ? -5.525 -7.010 -15.280 1.00 91.38 210 LEU A O 1
ATOM 1713 N N . TYR A 1 211 ? -3.653 -6.305 -16.299 1.00 94.00 211 TYR A N 1
ATOM 1714 C CA . TYR A 1 211 ? -2.914 -6.026 -15.072 1.00 94.00 211 TYR A CA 1
ATOM 1715 C C . TYR A 1 211 ? -3.624 -4.974 -14.206 1.00 94.00 211 TYR A C 1
ATOM 1717 O O . TYR A 1 211 ? -3.839 -5.207 -13.017 1.00 94.00 211 TYR A O 1
ATOM 1725 N N . LEU A 1 212 ? -4.082 -3.865 -14.800 1.00 94.19 212 LEU A N 1
ATOM 1726 C CA . LEU A 1 212 ? -4.846 -2.841 -14.083 1.00 94.19 212 LEU A CA 1
ATOM 1727 C C . LEU A 1 212 ? -6.123 -3.424 -13.459 1.00 94.19 212 LEU A C 1
ATOM 1729 O O . LEU A 1 212 ? -6.416 -3.170 -12.290 1.00 94.19 212 LEU A O 1
ATOM 1733 N N . VAL A 1 213 ? -6.866 -4.241 -14.214 1.00 91.94 213 VAL A N 1
ATOM 1734 C CA . VAL A 1 213 ? -8.069 -4.926 -13.717 1.00 91.94 213 VAL A CA 1
ATOM 1735 C C . VAL A 1 213 ? -7.730 -5.871 -12.564 1.00 91.94 213 VAL A C 1
ATOM 1737 O O . VAL A 1 213 ? -8.460 -5.880 -11.576 1.00 91.94 213 VAL A O 1
ATOM 1740 N N . ILE A 1 214 ? -6.619 -6.611 -12.633 1.00 90.69 214 ILE A N 1
ATOM 1741 C CA . ILE A 1 214 ? -6.160 -7.486 -11.543 1.00 90.69 214 ILE A CA 1
ATOM 1742 C C . ILE A 1 214 ? -5.827 -6.667 -10.291 1.00 90.69 214 ILE A C 1
ATOM 1744 O O . ILE A 1 214 ? -6.274 -7.026 -9.204 1.00 90.69 214 ILE A O 1
ATOM 1748 N N . CYS A 1 215 ? -5.102 -5.553 -10.421 1.00 91.44 215 CYS A N 1
ATOM 1749 C CA . CYS A 1 215 ? -4.764 -4.681 -9.292 1.00 91.44 215 CYS A CA 1
ATOM 1750 C C . CYS A 1 215 ? -6.001 -4.084 -8.608 1.00 91.44 215 CYS A C 1
ATOM 1752 O O . CYS A 1 215 ? -6.064 -4.004 -7.382 1.00 91.44 215 CYS A O 1
ATOM 1754 N N . LEU A 1 216 ? -6.996 -3.652 -9.387 1.00 90.12 216 LEU A N 1
ATOM 1755 C CA . LEU A 1 216 ? -8.232 -3.087 -8.838 1.00 90.12 216 LEU A CA 1
ATOM 1756 C C . LEU A 1 216 ? -9.172 -4.174 -8.305 1.00 90.12 216 LEU A C 1
ATOM 1758 O O . LEU A 1 216 ? -9.845 -3.974 -7.291 1.00 90.12 216 LEU A O 1
ATOM 1762 N N . GLY A 1 217 ? -9.192 -5.333 -8.960 1.00 87.94 217 GLY A N 1
ATOM 1763 C CA . GLY A 1 217 ? -9.938 -6.509 -8.532 1.00 87.94 217 GLY A CA 1
ATOM 1764 C C . GLY A 1 217 ? -9.416 -7.070 -7.212 1.00 87.94 217 GLY A C 1
ATOM 1765 O O . GLY A 1 217 ? -10.217 -7.343 -6.320 1.00 87.94 217 GLY A O 1
ATOM 1766 N N . SER A 1 218 ? -8.092 -7.166 -7.039 1.00 86.75 218 SER A N 1
ATOM 1767 C CA . SER A 1 218 ? -7.476 -7.640 -5.792 1.00 86.75 218 SER A CA 1
ATOM 1768 C C . SER A 1 218 ? -7.770 -6.706 -4.619 1.00 86.75 218 SER A C 1
ATOM 1770 O O . SER A 1 218 ? -8.059 -7.184 -3.522 1.00 86.75 218 SER A O 1
ATOM 1772 N N . TYR A 1 219 ? -7.789 -5.390 -4.859 1.00 85.44 219 TYR A N 1
ATOM 1773 C CA . TYR A 1 219 ? -8.196 -4.401 -3.861 1.00 85.44 219 TYR A CA 1
ATOM 1774 C C . TYR A 1 219 ? -9.615 -4.642 -3.353 1.00 85.44 219 TYR A C 1
ATOM 1776 O O . TYR A 1 219 ? -9.849 -4.655 -2.146 1.00 85.44 219 TYR A O 1
ATOM 1784 N N . ARG A 1 220 ? -10.557 -4.870 -4.271 1.00 83.38 220 ARG A N 1
ATOM 1785 C CA . ARG A 1 220 ? -11.949 -5.147 -3.913 1.00 83.38 220 ARG A CA 1
ATOM 1786 C C . ARG A 1 220 ? -12.084 -6.484 -3.182 1.00 83.38 220 ARG A C 1
ATOM 1788 O O . ARG A 1 220 ? -12.633 -6.524 -2.087 1.00 83.38 220 ARG A O 1
ATOM 1795 N N . PHE A 1 221 ? -11.535 -7.547 -3.763 1.00 83.38 221 PHE A N 1
ATOM 1796 C CA . PHE A 1 221 ? -11.661 -8.907 -3.243 1.00 83.38 221 PHE A CA 1
ATOM 1797 C C . PHE A 1 221 ? -11.109 -9.041 -1.819 1.00 83.38 221 PHE A C 1
ATOM 1799 O O . PHE A 1 221 ? -11.765 -9.609 -0.950 1.00 83.38 221 PHE A O 1
ATOM 1806 N N . MET A 1 222 ? -9.926 -8.480 -1.545 1.00 82.56 222 MET A N 1
ATOM 1807 C CA . MET A 1 222 ? -9.318 -8.600 -0.216 1.00 82.56 222 MET A CA 1
ATOM 1808 C C . MET A 1 222 ? -10.012 -7.765 0.863 1.00 82.56 222 MET A C 1
ATOM 1810 O O . MET A 1 222 ? -9.890 -8.090 2.042 1.00 82.56 222 MET A O 1
ATOM 1814 N N . LEU A 1 223 ? -10.721 -6.694 0.499 1.00 78.06 223 LEU A N 1
ATOM 1815 C CA . LEU A 1 223 ? -11.501 -5.924 1.469 1.00 78.06 223 LEU A CA 1
ATOM 1816 C C . LEU A 1 223 ? -12.851 -6.578 1.785 1.00 78.06 223 LEU A C 1
ATOM 1818 O O . LEU A 1 223 ? -13.325 -6.408 2.902 1.00 78.06 223 LEU A O 1
ATOM 1822 N N . GLU A 1 224 ? -13.425 -7.333 0.843 1.00 80.56 224 GLU A N 1
ATOM 1823 C CA . GLU A 1 224 ? -14.699 -8.046 1.024 1.00 80.56 224 GLU A CA 1
ATOM 1824 C C . GLU A 1 224 ? -14.544 -9.349 1.840 1.00 80.56 224 GLU A C 1
ATOM 1826 O O . GLU A 1 224 ? -15.444 -9.694 2.597 1.00 80.56 224 GLU A O 1
ATOM 1831 N N . TYR A 1 225 ? -13.418 -10.072 1.729 1.00 68.94 225 TYR A N 1
ATOM 1832 C CA . TYR A 1 225 ? -13.264 -11.420 2.322 1.00 68.94 225 TYR A CA 1
ATOM 1833 C C . TYR A 1 225 ? -12.665 -11.490 3.740 1.00 68.94 225 TYR A C 1
ATOM 1835 O O . TYR A 1 225 ? -12.638 -12.571 4.322 1.00 68.94 225 TYR A O 1
ATOM 1843 N N . ASN A 1 226 ? -12.170 -10.380 4.293 1.00 58.44 226 ASN A N 1
ATOM 1844 C CA . ASN A 1 226 ? -11.463 -10.345 5.587 1.00 58.44 226 ASN A CA 1
ATOM 1845 C C . ASN A 1 226 ? -12.234 -9.589 6.694 1.00 58.44 226 ASN A C 1
ATOM 1847 O O . ASN A 1 226 ? -11.623 -9.134 7.661 1.00 58.44 226 ASN A O 1
ATOM 1851 N N . VAL A 1 227 ? -13.554 -9.434 6.551 1.00 49.66 227 VAL A N 1
ATOM 1852 C CA . VAL A 1 227 ? -14.472 -8.911 7.585 1.00 49.66 227 VAL A CA 1
ATOM 1853 C C . VAL A 1 227 ? -15.470 -9.997 7.946 1.00 49.66 227 VAL A C 1
ATOM 1855 O O . VAL A 1 227 ? -15.739 -10.153 9.155 1.00 49.66 227 VAL A O 1
#

Secondary structure (DSSP, 8-state):
---HHHHHHHHHHHHHHHHHHHHIIIIIHHHHHHHHGGG---------TTHHHHHHHHHHHHHHHHHHHHHHHHHHHHHHHHHHHHHHHHHHHHHHHHHS-GGGGGGHHHHHHHHHHHHHHHHHHHHHHHHHHHHHHHHHHHHHHHHHTT-GGGGGT----TTTSPPTT-TTSHHHHHHHHHHHHHHHHHHHHHHHTT--HHHHHHHHHHHHHHHHHHHHHHHHS--

Organism: NCBI:txid2099670

Sequence (227 aa):
MIDITTIVIVLGVFATSSAIIYFIWKYLIPKLQSLTSSSTEVKTKRIKNIDTSIELLKLEFEYAKESSIQAQQDRLTIMNFYLGLYTAINGGYIGIQQIVPENVIEYLPLTFLVLSFLSYIFILQIIRLRQAWHESAMVMNQIKEYFFKRDESLKDFITWRIDTLPKPEKFKTINYFTSFLIAILGSISLAIGLTLFSVPILLNVLITLLYLVICLGSYRFMLEYNV

pLDDT: mean 84.09, std 14.61, range [42.47, 97.75]

Radius of gyration: 24.46 Å; chains: 1; bounding box: 62×24×75 Å